Protein AF-A0A926J9Z4-F1 (afdb_monomer_lite)

Structure (mmCIF, N/CA/C/O backbone):
data_AF-A0A926J9Z4-F1
#
_entry.id   AF-A0A926J9Z4-F1
#
loop_
_atom_site.group_PDB
_atom_site.id
_atom_site.type_symbol
_atom_site.label_atom_id
_atom_site.label_alt_id
_atom_site.label_comp_id
_atom_site.label_asym_id
_atom_site.label_entity_id
_atom_site.label_seq_id
_atom_site.pdbx_PDB_ins_code
_atom_site.Cartn_x
_atom_site.Cartn_y
_atom_site.Cartn_z
_atom_site.occupancy
_atom_site.B_iso_or_equiv
_atom_site.auth_seq_id
_atom_site.auth_comp_id
_atom_site.auth_asym_id
_atom_site.auth_atom_id
_atom_site.pdbx_PDB_model_num
ATOM 1 N N . MET A 1 1 ? -39.214 19.415 48.422 1.00 29.97 1 MET A N 1
ATOM 2 C CA . MET A 1 1 ? -40.197 19.849 49.440 1.00 29.97 1 MET A CA 1
ATOM 3 C C . MET A 1 1 ? -41.187 18.719 49.690 1.00 29.97 1 MET A C 1
ATOM 5 O O . MET A 1 1 ? -42.012 18.451 48.830 1.00 29.97 1 MET A O 1
ATOM 9 N N . ARG A 1 2 ? -41.062 18.004 50.814 1.00 30.38 2 ARG A N 1
ATOM 10 C CA . ARG A 1 2 ? -42.021 16.967 51.227 1.00 30.38 2 ARG A CA 1
ATOM 11 C C . ARG A 1 2 ? -43.133 17.651 52.023 1.00 30.38 2 ARG A C 1
ATOM 13 O O . ARG A 1 2 ? -42.850 18.180 53.094 1.00 30.38 2 ARG A O 1
ATOM 20 N N . LYS A 1 3 ? -44.367 17.679 51.514 1.00 27.86 3 LYS A N 1
ATOM 21 C CA . LYS A 1 3 ? -45.526 18.105 52.310 1.00 27.86 3 LYS A CA 1
ATOM 22 C C . LYS A 1 3 ? -45.922 16.936 53.213 1.00 27.86 3 LYS A C 1
ATOM 24 O O . LYS A 1 3 ? -46.495 15.961 52.743 1.00 27.86 3 LYS A O 1
ATOM 29 N N . ARG A 1 4 ? -45.532 17.011 54.487 1.00 31.72 4 ARG A N 1
ATOM 30 C CA . ARG A 1 4 ? -46.034 16.131 55.549 1.00 31.72 4 ARG A CA 1
ATOM 31 C C . ARG A 1 4 ? -47.467 16.565 55.853 1.00 31.72 4 ARG A C 1
ATOM 33 O O . ARG A 1 4 ? -47.678 17.737 56.143 1.00 31.72 4 ARG A O 1
ATOM 40 N N . VAL A 1 5 ? -48.430 15.651 55.751 1.00 37.06 5 VAL A N 1
ATOM 41 C CA . VAL A 1 5 ? -49.842 15.940 56.073 1.00 37.06 5 VAL A CA 1
ATOM 42 C C . VAL A 1 5 ? -50.072 16.016 57.589 1.00 37.06 5 VAL A C 1
ATOM 44 O O . VAL A 1 5 ? -51.041 16.621 58.018 1.00 37.06 5 VAL A O 1
ATOM 47 N N . PHE A 1 6 ? -49.122 15.564 58.408 1.00 35.31 6 PHE A N 1
ATOM 48 C CA . PHE A 1 6 ? -49.055 15.902 59.828 1.00 35.31 6 PHE A CA 1
ATOM 49 C C . PHE A 1 6 ? -47.605 16.214 60.211 1.00 35.31 6 PHE A C 1
ATOM 51 O O . PHE A 1 6 ? -46.710 15.380 60.065 1.00 35.31 6 PHE A O 1
ATOM 58 N N . VAL A 1 7 ? -47.356 17.438 60.677 1.00 38.09 7 VAL A N 1
ATOM 59 C CA . VAL A 1 7 ? -46.157 17.755 61.459 1.00 38.09 7 VAL A CA 1
ATOM 60 C C . VAL A 1 7 ? -46.510 17.409 62.900 1.00 38.09 7 VAL A C 1
ATOM 62 O O . VAL A 1 7 ? -46.975 18.255 63.654 1.00 38.09 7 VAL A O 1
ATOM 65 N N . ALA A 1 8 ? -46.359 16.136 63.254 1.00 39.28 8 ALA A N 1
ATOM 66 C CA . ALA A 1 8 ? -46.310 15.738 64.650 1.00 39.28 8 ALA A CA 1
ATOM 67 C C . ALA A 1 8 ? -45.019 16.310 65.254 1.00 39.28 8 ALA A C 1
ATOM 69 O O . ALA A 1 8 ? -43.932 16.130 64.693 1.00 39.28 8 ALA A O 1
ATOM 70 N N . LEU A 1 9 ? -45.152 17.040 66.364 1.00 37.88 9 LEU A N 1
ATOM 71 C CA . LEU A 1 9 ? -44.030 17.397 67.233 1.00 37.88 9 LEU A CA 1
ATOM 72 C C . LEU A 1 9 ? -43.268 16.108 67.605 1.00 37.88 9 LEU A C 1
ATOM 74 O O . LEU A 1 9 ? -43.899 15.053 67.660 1.00 37.88 9 LEU A O 1
ATOM 78 N N . PRO A 1 10 ? -41.945 16.147 67.857 1.00 46.38 10 PRO A N 1
ATOM 79 C CA . PRO A 1 10 ? -41.171 14.950 68.211 1.00 46.38 10 PRO A CA 1
ATOM 80 C C . PRO A 1 10 ? -41.791 14.149 69.368 1.00 46.38 10 PRO A C 1
ATOM 82 O O . PRO A 1 10 ? -41.736 12.928 69.365 1.00 46.38 10 PRO A O 1
ATOM 85 N N . GLU A 1 11 ? -42.477 14.836 70.281 1.00 44.34 11 GLU A N 1
ATOM 86 C CA . GLU A 1 11 ? -43.206 14.266 71.421 1.00 44.34 11 GLU A CA 1
ATOM 87 C C . GLU A 1 11 ? -44.461 13.452 71.029 1.00 44.34 11 GLU A C 1
ATOM 89 O O . GLU A 1 11 ? -44.950 12.655 71.820 1.00 44.34 11 GLU A O 1
ATOM 94 N N . PHE A 1 12 ? -44.986 13.612 69.807 1.00 43.66 12 PHE A N 1
ATOM 95 C CA . PHE A 1 12 ? -46.161 12.886 69.296 1.00 43.66 12 PHE A CA 1
ATOM 96 C C . PHE A 1 12 ? -45.807 11.633 68.478 1.00 43.66 12 PHE A C 1
ATOM 98 O O . PHE A 1 12 ? -46.687 10.817 68.208 1.00 43.66 12 PHE A O 1
ATOM 105 N N . LEU A 1 13 ? -44.545 11.472 68.059 1.00 43.22 13 LEU A N 1
ATOM 106 C CA . LEU A 1 13 ? -44.090 10.271 67.345 1.00 43.22 13 LEU A CA 1
ATOM 107 C C . LEU A 1 13 ? -44.036 9.047 68.267 1.00 43.22 13 LEU A C 1
ATOM 109 O O . LEU A 1 13 ? -44.429 7.968 67.832 1.00 43.22 13 LEU A O 1
ATOM 113 N N . ASP A 1 14 ? -43.672 9.237 69.537 1.00 45.19 14 ASP A N 1
ATOM 114 C CA . ASP A 1 14 ? -43.777 8.187 70.561 1.00 45.19 14 ASP A CA 1
ATOM 115 C C . ASP A 1 14 ? -45.245 7.793 70.814 1.00 45.19 14 ASP A C 1
ATOM 117 O O . ASP A 1 14 ? -45.541 6.634 71.088 1.00 45.19 14 ASP A O 1
ATOM 121 N N . LEU A 1 15 ? -46.188 8.726 70.628 1.00 43.91 15 LEU A N 1
ATOM 122 C CA . LEU A 1 15 ? -47.628 8.476 70.775 1.00 43.91 15 LEU A CA 1
ATOM 123 C C . LEU A 1 15 ? -48.242 7.688 69.606 1.00 43.91 15 LEU A C 1
ATOM 125 O O . LEU A 1 15 ? -49.239 7.003 69.802 1.00 43.91 15 LEU A O 1
ATOM 129 N N . LEU A 1 16 ? -47.664 7.764 68.401 1.00 42.62 16 LEU A N 1
ATOM 130 C CA . LEU A 1 16 ? -48.114 6.990 67.231 1.00 42.62 16 LEU A CA 1
ATOM 131 C C . LEU A 1 16 ? -47.556 5.558 67.201 1.00 42.62 16 LEU A C 1
ATOM 133 O O . LEU A 1 16 ? -48.011 4.752 66.393 1.00 42.62 16 LEU A O 1
ATOM 137 N N . GLN A 1 17 ? -46.596 5.240 68.075 1.00 43.25 17 GLN A N 1
ATOM 138 C CA . GLN A 1 17 ? -46.168 3.867 68.367 1.00 43.25 17 GLN A C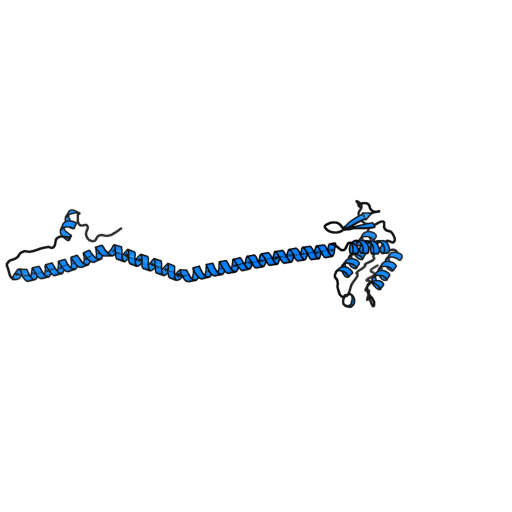A 1
ATOM 139 C C . GLN A 1 17 ? -46.916 3.252 69.561 1.00 43.25 17 GLN A C 1
ATOM 141 O O . GLN A 1 17 ? -46.753 2.065 69.843 1.00 43.25 17 GLN A O 1
ATOM 146 N N . CYS A 1 18 ? -47.748 4.024 70.265 1.00 43.88 18 CYS A N 1
ATOM 147 C CA . CYS A 1 18 ? -48.571 3.506 71.347 1.00 43.88 18 CYS A CA 1
ATOM 148 C C . CYS A 1 18 ? -49.851 2.880 70.788 1.00 43.88 18 CYS A C 1
ATOM 150 O O . CYS A 1 18 ? -50.740 3.582 70.309 1.00 43.88 18 CYS A O 1
ATOM 152 N N . ALA A 1 19 ? -49.982 1.560 70.926 1.00 45.12 19 ALA A N 1
ATOM 153 C CA . ALA A 1 19 ? -51.288 0.918 70.884 1.00 45.12 19 ALA A CA 1
ATOM 154 C C . ALA A 1 19 ? -52.200 1.603 71.918 1.00 45.12 19 ALA A C 1
ATOM 156 O O . ALA A 1 19 ? -51.885 1.638 73.110 1.00 45.12 19 ALA A O 1
ATOM 157 N N . VAL A 1 20 ? -53.313 2.188 71.469 1.00 48.00 20 VAL A N 1
ATOM 158 C CA . VAL A 1 20 ? -54.310 2.773 72.372 1.00 48.00 20 VAL A CA 1
ATOM 159 C C . VAL A 1 20 ? -55.058 1.621 73.036 1.00 48.00 20 VAL A C 1
ATOM 161 O O . VAL A 1 20 ? -55.950 1.033 72.435 1.00 48.00 20 VAL A O 1
ATOM 164 N N . THR A 1 21 ? -54.679 1.265 74.262 1.00 41.53 21 THR A N 1
ATOM 165 C CA . THR A 1 21 ? -55.371 0.230 75.042 1.00 41.53 21 THR A CA 1
ATOM 166 C C . THR A 1 21 ? -56.385 0.871 75.981 1.00 41.53 21 THR A C 1
ATOM 168 O O . THR A 1 21 ? -56.008 1.639 76.869 1.00 41.53 21 THR A O 1
ATOM 171 N N . PHE A 1 22 ? -57.661 0.534 75.812 1.00 44.38 22 PHE A N 1
ATOM 172 C CA . PHE A 1 22 ? -58.724 0.851 76.763 1.00 44.38 22 PHE A CA 1
ATOM 173 C C . PHE A 1 22 ? -59.011 -0.391 77.615 1.00 44.38 22 PHE A C 1
ATOM 175 O O . PHE A 1 22 ? -59.128 -1.489 77.091 1.00 44.38 22 PHE A O 1
ATOM 182 N N . SER A 1 23 ? -59.087 -0.227 78.936 1.00 44.25 23 SER A N 1
ATOM 183 C CA . SER A 1 23 ? -59.518 -1.285 79.857 1.00 44.25 23 SER A CA 1
ATOM 184 C C . SER A 1 23 ? -60.918 -0.938 80.330 1.00 44.25 23 SER A C 1
ATOM 186 O O . SER A 1 23 ? -61.068 -0.042 81.166 1.00 44.25 23 SER A O 1
ATOM 188 N N . CYS A 1 24 ? -61.926 -1.653 79.845 1.00 43.97 24 CYS A N 1
ATOM 189 C CA . CYS A 1 24 ? -63.301 -1.395 80.236 1.00 43.97 24 CYS A CA 1
ATOM 190 C C . CYS A 1 24 ? -64.045 -2.684 80.589 1.00 43.97 24 CYS A C 1
ATOM 192 O O . CYS A 1 24 ? -64.035 -3.663 79.850 1.00 43.97 24 CYS A O 1
ATOM 194 N N . GLY A 1 25 ? -64.713 -2.667 81.741 1.00 49.16 25 GLY A N 1
ATOM 195 C CA . GLY A 1 25 ? -65.470 -3.795 82.279 1.00 49.16 25 GLY A CA 1
ATOM 196 C C . GLY A 1 25 ? -66.934 -3.884 81.829 1.00 49.16 25 GLY A C 1
ATOM 197 O O . GLY A 1 25 ? -67.665 -4.647 82.454 1.00 49.16 25 GLY A O 1
ATOM 198 N N . ASP A 1 26 ? -67.383 -3.137 80.806 1.00 50.31 26 ASP A N 1
ATOM 199 C CA . ASP A 1 26 ? -68.807 -3.032 80.426 1.00 50.31 26 ASP A CA 1
ATOM 200 C C . ASP A 1 26 ? -69.098 -3.486 78.966 1.00 50.31 26 ASP A C 1
ATOM 202 O O . ASP A 1 26 ? -68.289 -3.265 78.066 1.00 50.31 26 ASP A O 1
ATOM 206 N N . PRO A 1 27 ? -70.254 -4.114 78.646 1.00 54.84 27 PRO A N 1
ATOM 207 C CA . PRO A 1 27 ? -70.540 -4.671 77.314 1.00 54.84 27 PRO A CA 1
ATOM 208 C C . PRO A 1 27 ? -70.627 -3.648 76.170 1.00 54.84 27 PRO A C 1
ATOM 210 O O . PRO A 1 27 ? -70.482 -4.042 75.012 1.00 54.84 27 PRO A O 1
ATOM 213 N N . ALA A 1 28 ? -70.873 -2.368 76.475 1.00 55.94 28 ALA A N 1
ATOM 214 C CA . ALA A 1 28 ? -70.881 -1.278 75.495 1.00 55.94 28 ALA A CA 1
ATOM 215 C C . ALA A 1 28 ? -69.474 -0.974 74.940 1.00 55.94 28 ALA A C 1
ATOM 217 O O . ALA A 1 28 ? -69.354 -0.499 73.810 1.00 55.94 28 ALA A O 1
ATOM 218 N N . ASP A 1 29 ? -68.419 -1.324 75.680 1.00 56.44 29 ASP A N 1
ATOM 219 C CA . ASP A 1 29 ? -67.030 -1.071 75.295 1.00 56.44 29 ASP A CA 1
ATOM 220 C C . ASP A 1 29 ? -66.476 -2.049 74.260 1.00 56.44 29 ASP A C 1
ATOM 222 O O . ASP A 1 29 ? -65.595 -1.677 73.492 1.00 56.44 29 ASP A O 1
ATOM 226 N N . ARG A 1 30 ? -67.040 -3.258 74.126 1.00 59.12 30 ARG A N 1
ATOM 227 C CA . ARG A 1 30 ? -66.568 -4.244 73.129 1.00 59.12 30 ARG A CA 1
ATOM 228 C C . ARG A 1 30 ? -66.674 -3.755 71.682 1.00 59.12 30 ARG A C 1
ATOM 230 O O . ARG A 1 30 ? -65.900 -4.170 70.825 1.00 59.12 30 ARG A O 1
ATOM 237 N N . ASN A 1 31 ? -67.643 -2.887 71.393 1.00 68.50 31 ASN A N 1
ATOM 238 C CA . ASN A 1 31 ? -67.796 -2.292 70.065 1.00 68.50 31 ASN A CA 1
ATOM 239 C C . ASN A 1 31 ? -66.728 -1.211 69.824 1.00 68.50 31 ASN A C 1
ATOM 241 O O . ASN A 1 31 ? -66.204 -1.093 68.721 1.00 68.50 31 ASN A O 1
ATOM 245 N N . LEU A 1 32 ? -66.361 -0.471 70.873 1.00 68.94 32 LEU A N 1
ATOM 246 C CA . LEU A 1 32 ? -65.300 0.530 70.831 1.00 68.94 32 LEU A CA 1
ATOM 247 C C . LEU A 1 32 ? -63.923 -0.132 70.673 1.00 68.94 32 LEU A C 1
ATOM 249 O O . LEU A 1 32 ? -63.147 0.289 69.823 1.00 68.94 32 LEU A O 1
ATOM 253 N N . GLU A 1 33 ? -63.668 -1.213 71.411 1.00 73.12 33 GLU A N 1
ATOM 254 C CA . GLU A 1 33 ? -62.454 -2.037 71.318 1.00 73.12 33 GLU A CA 1
ATOM 255 C C . GLU A 1 33 ? -62.245 -2.565 69.891 1.00 73.12 33 GLU A C 1
ATOM 257 O O . GLU A 1 33 ? -61.192 -2.352 69.298 1.00 73.12 33 GLU A O 1
ATOM 262 N N . ALA A 1 34 ? -63.291 -3.125 69.272 1.00 75.50 34 ALA A N 1
ATOM 263 C CA . ALA A 1 34 ? -63.223 -3.613 67.894 1.00 75.50 34 ALA A CA 1
ATOM 264 C C . ALA A 1 34 ? -62.915 -2.503 66.868 1.00 75.50 34 ALA A C 1
ATOM 266 O O . ALA A 1 34 ? -62.205 -2.738 65.887 1.00 75.50 34 ALA A O 1
ATOM 267 N N . HIS A 1 35 ? -63.436 -1.288 67.074 1.00 77.31 35 HIS A N 1
ATOM 268 C CA . HIS A 1 35 ? -63.127 -0.145 66.209 1.00 77.31 35 HIS A CA 1
ATOM 269 C C . HIS A 1 35 ? -61.697 0.362 66.420 1.00 77.31 35 HIS A C 1
ATOM 271 O O . HIS A 1 35 ? -61.047 0.746 65.448 1.00 77.31 35 HIS A O 1
ATOM 277 N N . VAL A 1 36 ? -61.198 0.344 67.659 1.00 77.75 36 VAL A N 1
ATOM 278 C CA . VAL A 1 36 ? -59.813 0.699 67.997 1.00 77.75 36 VAL A CA 1
ATOM 279 C C . VAL A 1 36 ? -58.836 -0.307 67.388 1.00 77.75 36 VAL A C 1
ATOM 281 O O . VAL A 1 36 ? -57.877 0.106 66.740 1.00 77.75 36 VAL A O 1
ATOM 284 N N . ASP A 1 37 ? -59.118 -1.605 67.485 1.00 78.00 37 ASP A N 1
ATOM 285 C CA . ASP A 1 37 ? -58.311 -2.663 66.868 1.00 78.00 37 ASP A CA 1
ATOM 286 C C . ASP A 1 37 ? -58.274 -2.539 65.342 1.00 78.00 37 ASP A C 1
ATOM 288 O O . ASP A 1 37 ? -57.212 -2.646 64.722 1.00 78.00 37 ASP A O 1
ATOM 292 N N . ALA A 1 38 ? -59.420 -2.248 64.718 1.00 81.38 38 ALA A N 1
ATOM 293 C CA . ALA A 1 38 ? -59.489 -2.008 63.281 1.00 81.38 38 ALA A CA 1
ATOM 294 C C . ALA A 1 38 ? -58.651 -0.788 62.860 1.00 81.38 38 ALA A C 1
ATOM 296 O O . ALA A 1 38 ? -57.984 -0.825 61.822 1.00 81.38 38 ALA A O 1
ATOM 297 N N . LEU A 1 39 ? -58.655 0.281 63.663 1.00 79.81 39 LEU A N 1
ATOM 298 C CA . LEU A 1 39 ? -57.863 1.482 63.401 1.00 79.81 39 LEU A CA 1
ATOM 299 C C . LEU A 1 39 ? -56.363 1.217 63.570 1.00 79.81 39 LEU A C 1
ATOM 301 O O . LEU A 1 39 ? -55.580 1.587 62.695 1.00 79.81 39 LEU A O 1
ATOM 305 N N . ASN A 1 40 ? -55.975 0.530 64.646 1.00 78.44 40 ASN A N 1
ATOM 306 C CA . ASN A 1 40 ? -54.590 0.139 64.905 1.00 78.44 40 ASN A CA 1
ATOM 307 C C . ASN A 1 40 ? -54.056 -0.758 63.783 1.00 78.44 40 ASN A C 1
ATOM 309 O O . ASN A 1 40 ? -52.974 -0.508 63.265 1.00 78.44 40 ASN A O 1
ATOM 313 N N . SER A 1 41 ? -54.861 -1.707 63.294 1.00 82.50 41 SER A N 1
ATOM 314 C CA . SER A 1 41 ? -54.488 -2.546 62.151 1.00 82.50 41 SER A CA 1
ATOM 315 C C . SER A 1 41 ? -54.199 -1.729 60.881 1.00 82.50 41 SER A C 1
ATOM 317 O O . SER A 1 41 ? -53.247 -2.023 60.157 1.00 82.50 41 SER A O 1
ATOM 319 N N . GLN A 1 42 ? -54.974 -0.673 60.605 1.00 86.50 42 GLN A N 1
ATOM 320 C CA . GLN A 1 42 ? -54.702 0.224 59.472 1.00 86.50 42 GLN A CA 1
ATOM 321 C C . GLN A 1 42 ? -53.449 1.083 59.685 1.00 86.50 42 GLN A C 1
ATOM 323 O O . GLN A 1 42 ? -52.718 1.345 58.727 1.00 86.50 42 GLN A O 1
ATOM 328 N N . ILE A 1 43 ? -53.186 1.512 60.922 1.00 81.56 43 ILE A N 1
ATOM 329 C CA . ILE A 1 43 ? -51.966 2.244 61.282 1.00 81.56 43 ILE A CA 1
ATOM 330 C C . ILE A 1 43 ? -50.739 1.350 61.077 1.00 81.56 43 ILE A C 1
ATOM 332 O O . ILE A 1 43 ? -49.789 1.776 60.420 1.00 81.56 43 ILE A O 1
ATOM 336 N N . ASP A 1 44 ? -50.790 0.101 61.536 1.00 83.69 44 ASP A N 1
ATOM 337 C CA . ASP A 1 44 ? -49.705 -0.870 61.388 1.00 83.69 44 ASP A CA 1
ATOM 338 C C . ASP A 1 44 ? -49.404 -1.169 59.917 1.00 83.69 44 ASP A C 1
ATOM 340 O O . ASP A 1 44 ? -48.242 -1.178 59.507 1.00 83.69 44 ASP A O 1
ATOM 344 N N . LEU A 1 45 ? -50.444 -1.339 59.093 1.00 87.00 45 LEU A N 1
ATOM 345 C CA . LEU A 1 45 ? -50.290 -1.522 57.648 1.00 87.00 45 LEU A CA 1
ATOM 346 C C . LEU A 1 45 ? -49.599 -0.321 56.988 1.00 87.00 45 LEU A C 1
ATOM 348 O O . LEU A 1 45 ? -48.697 -0.501 56.166 1.00 87.00 45 LEU A O 1
ATOM 352 N N . ASN A 1 46 ? -49.990 0.902 57.352 1.00 84.56 46 ASN A N 1
ATOM 353 C CA . ASN A 1 46 ? -49.368 2.111 56.816 1.00 84.56 46 ASN A CA 1
ATOM 354 C C . ASN A 1 46 ? -47.922 2.280 57.294 1.00 84.56 46 ASN A C 1
ATOM 356 O O . ASN A 1 46 ? -47.059 2.633 56.492 1.00 84.56 46 ASN A O 1
ATOM 360 N N . ASN A 1 47 ? -47.641 2.012 58.570 1.00 85.94 47 ASN A N 1
ATOM 361 C CA . ASN A 1 47 ? -46.291 2.087 59.124 1.00 85.94 47 ASN A CA 1
ATOM 362 C C . ASN A 1 47 ? -45.369 1.071 58.439 1.00 85.94 47 ASN A C 1
ATOM 364 O O . ASN A 1 47 ? -44.309 1.447 57.945 1.00 85.94 47 ASN A O 1
ATOM 368 N N . ALA A 1 48 ? -45.826 -0.174 58.268 1.00 86.25 48 ALA A N 1
ATOM 369 C CA . ALA A 1 48 ? -45.090 -1.197 57.531 1.00 86.25 48 ALA A CA 1
ATOM 370 C C . ALA A 1 48 ? -44.830 -0.797 56.066 1.00 86.25 48 ALA A C 1
ATOM 372 O O . ALA A 1 48 ? -43.750 -1.057 55.530 1.00 86.25 48 ALA A O 1
ATOM 373 N N . ALA A 1 49 ? -45.789 -0.139 55.405 1.00 84.31 49 ALA A N 1
ATOM 374 C CA . ALA A 1 49 ? -45.602 0.379 54.050 1.00 84.31 49 ALA A CA 1
ATOM 375 C C . ALA A 1 49 ? -44.575 1.526 54.002 1.00 84.31 49 ALA A C 1
ATOM 377 O O . ALA A 1 49 ? -43.749 1.575 53.089 1.00 84.31 49 ALA A O 1
ATOM 378 N N . I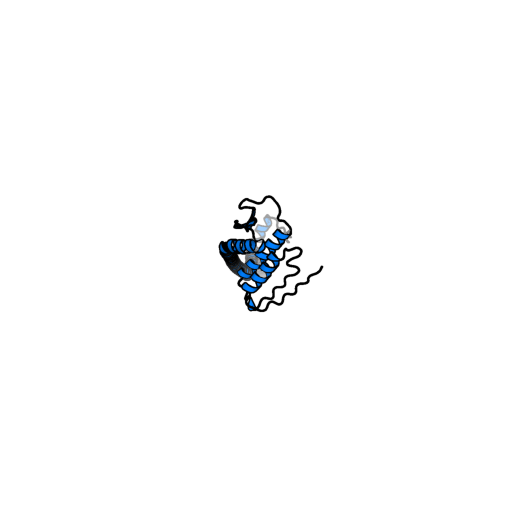LE A 1 50 ? -44.587 2.431 54.985 1.00 87.38 50 ILE A N 1
ATOM 379 C CA . ILE A 1 50 ? -43.624 3.538 55.095 1.00 87.38 50 ILE A CA 1
ATOM 380 C C . ILE A 1 50 ? -42.210 3.008 55.347 1.00 87.38 50 ILE A C 1
ATOM 382 O O . ILE A 1 50 ? -41.270 3.452 54.679 1.00 87.38 50 ILE A O 1
ATOM 386 N N . ASP A 1 51 ? -42.064 2.039 56.249 1.00 87.81 51 ASP A N 1
ATOM 387 C CA . ASP A 1 51 ? -40.777 1.431 56.588 1.00 87.81 51 ASP A CA 1
ATOM 388 C C . ASP A 1 51 ? -40.177 0.690 55.384 1.00 87.81 51 ASP A C 1
ATOM 390 O O . ASP A 1 51 ? -38.982 0.810 55.089 1.00 87.81 51 ASP A O 1
ATOM 394 N N . ASN A 1 52 ? -41.017 -0.003 54.608 1.00 92.12 52 ASN A N 1
ATOM 395 C CA . ASN A 1 52 ? -40.585 -0.737 53.418 1.00 92.12 52 ASN A CA 1
ATOM 396 C C . ASN A 1 52 ? -40.400 0.141 52.170 1.00 92.12 52 ASN A C 1
ATOM 398 O O . ASN A 1 52 ? -39.680 -0.255 51.247 1.00 92.12 52 ASN A O 1
ATOM 402 N N . PHE A 1 53 ? -40.962 1.354 52.136 1.00 90.88 53 PHE A N 1
ATOM 403 C CA . PHE A 1 53 ? -40.956 2.230 50.959 1.00 90.88 53 PHE A CA 1
ATOM 404 C C . PHE A 1 53 ? -39.550 2.489 50.401 1.00 90.88 53 PHE A C 1
ATOM 406 O O . PHE A 1 53 ? -39.329 2.467 49.187 1.00 90.88 53 PHE A O 1
ATOM 413 N N . ALA A 1 54 ? -38.565 2.722 51.274 1.00 92.31 54 ALA A N 1
ATOM 414 C CA . ALA A 1 54 ? -37.188 2.974 50.850 1.00 92.31 54 ALA A CA 1
ATOM 415 C C . ALA A 1 54 ? -36.563 1.753 50.148 1.00 92.31 54 ALA A C 1
ATOM 417 O O . ALA A 1 54 ? -35.862 1.908 49.140 1.00 92.31 54 ALA A O 1
ATOM 418 N N . SER A 1 55 ? -36.850 0.553 50.660 1.00 94.38 55 SER A N 1
ATOM 419 C CA . SER A 1 55 ? -36.387 -0.723 50.109 1.00 94.38 55 SER A CA 1
ATOM 420 C C . SER A 1 55 ? -37.045 -1.015 48.760 1.00 94.38 55 SER A C 1
ATOM 422 O O . SER A 1 55 ? -36.361 -1.296 47.772 1.00 94.38 55 SER A O 1
ATOM 424 N N . GLU A 1 56 ? -38.364 -0.840 48.668 1.00 93.31 56 GLU A N 1
ATOM 425 C CA . GLU A 1 56 ? -39.108 -1.017 47.419 1.00 93.31 56 GLU A CA 1
ATOM 426 C C . GLU A 1 56 ? -38.639 -0.047 46.335 1.00 93.31 56 GLU A C 1
ATOM 428 O O . GLU A 1 56 ? -38.390 -0.446 45.193 1.00 93.31 56 GLU A O 1
ATOM 433 N N . GLN A 1 57 ? -38.418 1.220 46.696 1.00 95.25 57 GLN A N 1
ATOM 434 C CA . GLN A 1 57 ? -37.897 2.219 45.772 1.00 95.25 57 GLN A CA 1
ATOM 435 C C . GLN A 1 57 ? -36.485 1.859 45.283 1.00 95.25 57 GLN A C 1
ATOM 437 O O . GLN A 1 57 ? -36.160 2.065 44.111 1.00 95.25 57 GLN A O 1
ATOM 442 N N . ALA A 1 58 ? -35.630 1.320 46.158 1.00 95.38 58 ALA A N 1
ATOM 443 C CA . ALA A 1 58 ? -34.303 0.846 45.775 1.00 95.38 58 ALA A CA 1
ATOM 444 C C . ALA A 1 58 ? -34.382 -0.347 44.811 1.00 95.38 58 ALA A C 1
ATOM 446 O O . ALA A 1 58 ? -33.716 -0.326 43.774 1.00 95.38 58 ALA A O 1
ATOM 447 N N . SER A 1 59 ? -35.248 -1.320 45.096 1.00 96.12 59 SER A N 1
ATOM 448 C CA . SER A 1 59 ? -35.495 -2.484 44.238 1.00 96.12 59 SER A CA 1
ATOM 449 C C . SER A 1 59 ? -36.025 -2.080 42.857 1.00 96.12 59 SER A C 1
ATOM 451 O O . SER A 1 59 ? -35.524 -2.546 41.833 1.00 96.12 59 SER A O 1
ATOM 453 N N . ALA A 1 60 ? -36.981 -1.149 42.796 1.00 94.81 60 ALA A N 1
ATOM 454 C CA . ALA A 1 60 ? -37.514 -0.630 41.538 1.00 94.81 60 ALA A CA 1
ATOM 455 C C . ALA A 1 60 ? -36.444 0.101 40.707 1.00 94.81 60 ALA A C 1
ATOM 457 O O . ALA A 1 60 ? -36.336 -0.124 39.499 1.00 94.81 60 ALA A O 1
ATOM 458 N N . ARG A 1 61 ? -35.603 0.929 41.348 1.00 94.88 61 ARG A N 1
ATOM 459 C CA . ARG A 1 61 ? -34.462 1.577 40.677 1.00 94.88 61 ARG A CA 1
ATOM 460 C C . ARG A 1 61 ? -33.475 0.558 40.119 1.00 94.88 61 ARG A C 1
ATOM 462 O O . ARG A 1 61 ? -32.978 0.744 39.013 1.00 94.88 61 ARG A O 1
ATOM 469 N N . ASP A 1 62 ? -33.179 -0.494 40.871 1.00 96.38 62 ASP A N 1
ATOM 470 C CA . ASP A 1 62 ? -32.248 -1.533 40.436 1.00 96.38 62 ASP A CA 1
ATOM 471 C C . ASP A 1 62 ? -32.789 -2.338 39.243 1.00 96.38 62 ASP A C 1
ATOM 473 O O . ASP A 1 62 ? -32.071 -2.574 38.271 1.00 96.38 62 ASP A O 1
ATOM 477 N N . LYS A 1 63 ? -34.088 -2.664 39.252 1.00 96.12 63 LYS A N 1
ATOM 478 C CA . LYS A 1 63 ? -34.769 -3.287 38.106 1.00 96.12 63 LYS A CA 1
ATOM 479 C C . LYS A 1 63 ? -34.676 -2.422 36.847 1.00 96.12 63 LYS A C 1
ATOM 481 O O . LYS A 1 63 ? -34.354 -2.946 35.785 1.00 96.12 63 LYS A O 1
ATOM 486 N N . LEU A 1 64 ? -34.897 -1.108 36.965 1.00 95.31 64 LEU A N 1
ATOM 487 C CA . LEU A 1 64 ? -34.747 -0.174 35.843 1.00 95.31 64 LEU A CA 1
ATOM 488 C C . LEU A 1 64 ? -33.313 -0.158 35.307 1.00 95.31 64 LEU A C 1
ATOM 490 O O . LEU A 1 64 ? -33.117 -0.292 34.102 1.00 95.31 64 LEU A O 1
ATOM 494 N N . LYS A 1 65 ? -32.308 -0.059 36.186 1.00 93.81 65 LYS A N 1
ATOM 495 C CA . LYS A 1 65 ? -30.894 -0.109 35.778 1.00 93.81 65 LYS A CA 1
ATOM 496 C C . LYS A 1 65 ? -30.581 -1.389 35.006 1.00 93.81 65 LYS A C 1
ATOM 498 O O . LYS A 1 65 ? -30.004 -1.318 33.926 1.00 93.81 65 LYS A O 1
ATOM 503 N N . ARG A 1 66 ? -30.993 -2.549 35.527 1.00 93.94 66 ARG A N 1
ATOM 504 C CA . ARG A 1 66 ? -30.781 -3.846 34.868 1.00 93.94 66 ARG A CA 1
ATOM 505 C C . ARG A 1 66 ? -31.480 -3.938 33.517 1.00 93.94 66 ARG A C 1
ATOM 507 O O . ARG A 1 66 ? -30.883 -4.453 32.576 1.00 93.94 66 ARG A O 1
ATOM 514 N N . HIS A 1 67 ? -32.700 -3.419 33.404 1.00 93.81 67 HIS A N 1
ATOM 515 C CA . HIS A 1 67 ? -33.419 -3.387 32.135 1.00 93.81 67 HIS A CA 1
ATOM 516 C C . HIS A 1 67 ? -32.661 -2.574 31.079 1.00 93.81 67 HIS A C 1
ATOM 518 O O . HIS A 1 67 ? -32.377 -3.107 30.011 1.00 93.81 67 HIS A O 1
ATOM 524 N N . TYR A 1 68 ? -32.235 -1.351 31.412 1.00 92.00 68 TYR A N 1
ATOM 525 C CA . TYR A 1 68 ? -31.448 -0.511 30.501 1.00 92.00 68 TYR A CA 1
ATOM 526 C C . TYR A 1 68 ? -30.104 -1.143 30.118 1.00 92.00 68 TYR A C 1
ATOM 528 O O . TYR A 1 68 ? -29.706 -1.081 28.959 1.00 92.00 68 TYR A O 1
ATOM 536 N N . LEU A 1 69 ? -29.408 -1.781 31.065 1.00 91.25 69 LEU A N 1
ATOM 537 C CA . LEU A 1 69 ? -28.158 -2.486 30.765 1.00 91.25 69 LEU A CA 1
ATOM 538 C C . LEU A 1 69 ? -28.378 -3.660 29.807 1.00 91.25 69 LEU A C 1
ATOM 540 O O . LEU A 1 69 ? -27.578 -3.857 28.900 1.00 91.25 69 LEU A O 1
ATOM 544 N N . THR A 1 70 ? -29.462 -4.416 29.991 1.00 92.12 70 THR A N 1
ATOM 545 C CA . THR A 1 70 ? -29.789 -5.573 29.144 1.00 92.12 70 THR A CA 1
ATOM 546 C C . THR A 1 70 ? -30.207 -5.133 27.741 1.00 92.12 70 THR A C 1
ATOM 548 O O . THR A 1 70 ? -29.758 -5.719 26.759 1.00 92.12 70 THR A O 1
ATOM 551 N N . ASP A 1 71 ? -31.014 -4.074 27.639 1.00 92.06 71 ASP A N 1
ATOM 552 C CA . ASP A 1 71 ? -31.450 -3.483 26.369 1.00 92.06 71 ASP A CA 1
ATOM 553 C C . ASP A 1 71 ? -30.252 -3.064 25.498 1.00 92.06 71 ASP A C 1
ATOM 555 O O . ASP A 1 71 ? -30.157 -3.412 24.321 1.00 92.06 71 ASP A O 1
ATOM 559 N N . GLN A 1 72 ? -29.260 -2.417 26.114 1.00 90.38 72 GLN A N 1
ATOM 560 C CA . GLN A 1 72 ? -28.071 -1.912 25.422 1.00 90.38 72 GLN A CA 1
ATOM 561 C C . GLN A 1 72 ? -26.959 -2.963 25.232 1.00 90.38 72 GLN A C 1
ATOM 563 O O . GLN A 1 72 ? -26.016 -2.741 24.468 1.00 90.38 72 GLN A O 1
ATOM 568 N N . GLN A 1 73 ? -27.048 -4.121 25.896 1.00 93.06 73 GLN A N 1
ATOM 569 C CA . GLN A 1 73 ? -26.002 -5.149 25.881 1.00 93.06 73 GLN A CA 1
ATOM 570 C C . GLN A 1 73 ? -25.746 -5.703 24.475 1.00 93.06 73 GLN A C 1
ATOM 572 O O . GLN A 1 73 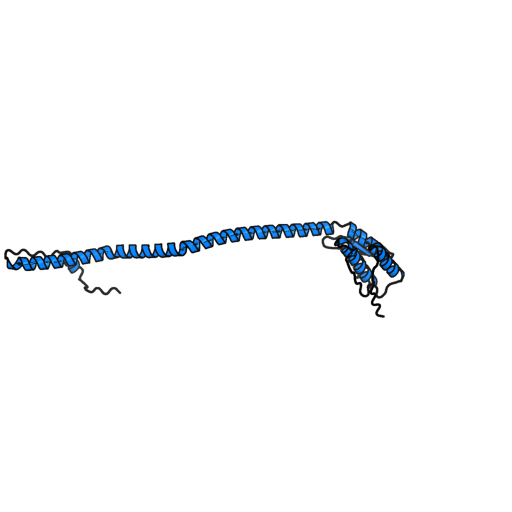? -24.595 -5.879 24.076 1.00 93.06 73 GLN A O 1
ATOM 577 N N . SER A 1 74 ? -26.811 -5.964 23.715 1.00 90.38 74 SER A N 1
ATOM 578 C CA . SER A 1 74 ? -26.711 -6.522 22.360 1.00 90.38 74 SER A CA 1
ATOM 579 C C . SER A 1 74 ? -25.988 -5.570 21.399 1.00 90.38 74 SER A C 1
ATOM 581 O O . SER A 1 74 ? -25.079 -5.988 20.679 1.00 90.38 74 SER A O 1
ATOM 583 N N . GLY A 1 75 ? -26.326 -4.277 21.452 1.00 91.69 75 GLY A N 1
ATOM 584 C CA . GLY A 1 75 ? -25.679 -3.231 20.663 1.00 91.69 75 GLY A CA 1
ATOM 585 C 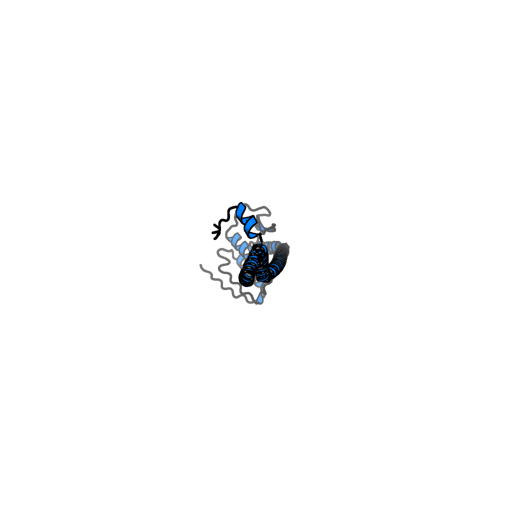C . GLY A 1 75 ? -24.201 -3.072 21.013 1.00 91.69 75 GLY A C 1
ATOM 586 O O . GLY A 1 75 ? -23.363 -3.004 20.115 1.00 91.69 75 GLY A O 1
ATOM 587 N N . HIS A 1 76 ? -23.858 -3.097 22.305 1.00 91.81 76 HIS A N 1
ATOM 588 C CA . HIS A 1 76 ? -22.465 -3.021 22.744 1.00 91.81 76 HIS A CA 1
ATOM 589 C C . HIS A 1 76 ? -21.638 -4.223 22.265 1.00 91.81 76 HIS A C 1
ATOM 591 O O . HIS A 1 76 ? -20.566 -4.038 21.693 1.00 91.81 76 HIS A O 1
ATOM 597 N N . LEU A 1 77 ? -22.150 -5.449 22.428 1.00 93.44 77 LEU A N 1
ATOM 598 C CA . LEU A 1 77 ? -21.468 -6.659 21.957 1.00 93.44 77 LEU A CA 1
ATOM 599 C C . LEU A 1 77 ? -21.265 -6.644 20.436 1.00 93.44 77 LEU A C 1
ATOM 601 O O . LEU A 1 77 ? -20.185 -6.989 19.957 1.00 93.44 77 LEU A O 1
ATOM 605 N N . SER A 1 78 ? -22.269 -6.189 19.680 1.00 94.19 78 SER A N 1
ATOM 606 C CA . SER A 1 78 ? -22.153 -6.030 18.228 1.00 94.19 78 SER A CA 1
ATOM 607 C C . SER A 1 78 ? -21.103 -4.986 17.843 1.00 94.19 78 SER A C 1
ATOM 609 O O . SER A 1 78 ? -20.355 -5.204 16.892 1.00 94.19 78 SER A O 1
ATOM 611 N N . ALA A 1 79 ? -21.033 -3.861 18.558 1.00 93.50 79 ALA A N 1
ATOM 612 C CA . ALA A 1 79 ? -20.052 -2.812 18.292 1.00 93.50 79 ALA A CA 1
ATOM 613 C C . ALA A 1 79 ? -18.619 -3.297 18.557 1.00 93.50 79 ALA A C 1
ATOM 615 O O . ALA A 1 79 ? -17.744 -3.081 17.723 1.00 93.50 79 ALA A O 1
ATOM 616 N N . VAL A 1 80 ? -18.397 -4.017 19.661 1.00 95.00 80 VAL A N 1
ATOM 617 C CA . VAL A 1 80 ? -17.090 -4.606 20.001 1.00 95.00 80 VAL A CA 1
ATOM 618 C C . VAL A 1 80 ? -16.657 -5.640 18.955 1.00 95.00 80 VAL A C 1
ATOM 620 O O . VAL A 1 80 ? -15.507 -5.637 18.517 1.00 95.00 80 VAL A O 1
ATOM 623 N N . ALA A 1 81 ? -17.575 -6.500 18.503 1.00 94.44 81 ALA A N 1
ATOM 624 C CA . ALA A 1 81 ? -17.283 -7.473 17.448 1.00 94.44 81 ALA A CA 1
ATOM 625 C C . ALA A 1 81 ? -16.936 -6.794 16.108 1.00 94.44 81 ALA A C 1
ATOM 627 O O . ALA A 1 81 ? -16.012 -7.217 15.404 1.00 94.44 81 ALA A O 1
ATOM 628 N N . LEU A 1 82 ? -17.650 -5.717 15.765 1.00 94.81 82 LEU A N 1
ATOM 629 C CA . LEU A 1 82 ? -17.390 -4.939 14.556 1.00 94.81 82 LEU A CA 1
ATOM 630 C C . LEU A 1 82 ? -16.047 -4.198 14.631 1.00 94.81 82 LEU A C 1
ATOM 632 O O . LEU A 1 82 ? -15.306 -4.181 13.652 1.00 94.81 82 LEU A O 1
ATOM 636 N N . GLU A 1 83 ? -15.703 -3.629 15.789 1.00 95.12 83 GLU A N 1
ATOM 637 C CA . GLU A 1 83 ? -14.411 -2.977 16.023 1.00 95.12 83 GLU A CA 1
ATOM 638 C C . GLU A 1 83 ? -13.246 -3.956 15.827 1.00 95.12 83 GLU A C 1
ATOM 640 O O . GLU A 1 83 ? -12.296 -3.642 15.105 1.00 95.12 83 GLU A O 1
ATOM 645 N N . ALA A 1 84 ? -13.343 -5.160 16.400 1.00 93.69 84 ALA A N 1
ATOM 646 C CA . ALA A 1 84 ? -12.335 -6.205 16.230 1.00 93.69 84 ALA A CA 1
ATOM 647 C C . ALA A 1 84 ? -12.157 -6.585 14.750 1.00 93.69 84 ALA A C 1
ATOM 649 O O . ALA A 1 84 ? -11.041 -6.567 14.231 1.00 93.69 84 ALA A O 1
ATOM 650 N N . THR A 1 85 ? -13.267 -6.821 14.043 1.00 94.38 85 THR A N 1
ATOM 651 C CA . THR A 1 85 ? -13.254 -7.169 12.612 1.00 94.38 85 THR A CA 1
ATOM 652 C C . THR A 1 85 ? -12.621 -6.061 11.764 1.00 94.38 85 THR A C 1
ATOM 654 O O . THR A 1 85 ? -11.795 -6.326 10.890 1.00 94.38 85 THR A O 1
ATOM 657 N N . ASN A 1 86 ? -12.966 -4.801 12.038 1.00 94.38 86 ASN A N 1
ATOM 658 C CA . ASN A 1 86 ? -12.420 -3.652 11.318 1.00 94.38 86 ASN A CA 1
ATOM 659 C C . ASN A 1 86 ? -10.920 -3.471 11.571 1.00 94.38 86 ASN A C 1
ATOM 661 O O . ASN A 1 86 ? -10.183 -3.096 10.658 1.00 94.38 86 ASN A O 1
ATOM 665 N N . LYS A 1 87 ? -10.452 -3.752 12.791 1.00 95.50 87 LYS A N 1
ATOM 666 C CA . LYS A 1 87 ? -9.029 -3.695 13.134 1.00 95.50 87 LYS A CA 1
ATOM 667 C C . LYS A 1 87 ? -8.226 -4.739 12.357 1.00 95.50 87 LYS A C 1
ATOM 669 O O . LYS A 1 87 ? -7.192 -4.399 11.782 1.00 95.50 87 LYS A O 1
ATOM 674 N N . ASP A 1 88 ? -8.731 -5.965 12.263 1.00 93.81 88 ASP A N 1
ATOM 675 C CA . ASP A 1 88 ? -8.089 -7.032 11.488 1.00 93.81 88 ASP A CA 1
ATOM 676 C C . ASP A 1 88 ? -8.080 -6.713 9.982 1.00 93.81 88 ASP A C 1
ATOM 678 O O . ASP A 1 88 ? -7.056 -6.853 9.301 1.00 93.81 88 ASP A O 1
ATOM 682 N N . ALA A 1 89 ? -9.193 -6.187 9.458 1.00 94.44 89 ALA A N 1
ATOM 683 C CA . ALA A 1 89 ? -9.291 -5.730 8.072 1.00 94.44 89 ALA A CA 1
ATOM 684 C C . ALA A 1 89 ? -8.303 -4.587 7.763 1.00 94.44 89 ALA A C 1
ATOM 686 O O . ALA A 1 89 ? -7.659 -4.586 6.708 1.00 94.44 89 ALA A O 1
ATOM 687 N N . LEU A 1 90 ? -8.116 -3.647 8.694 1.00 95.56 90 LEU A N 1
ATOM 688 C CA . LEU A 1 90 ? -7.154 -2.554 8.555 1.00 95.56 90 LEU A CA 1
ATOM 689 C C . LEU A 1 90 ? -5.714 -3.077 8.489 1.00 95.56 90 LEU A C 1
ATOM 691 O O . LEU A 1 90 ? -4.970 -2.700 7.581 1.00 95.56 90 LEU A O 1
ATOM 695 N N . VAL A 1 91 ? -5.333 -3.975 9.402 1.00 96.38 91 VAL A N 1
ATOM 696 C CA . VAL A 1 91 ? -3.987 -4.572 9.437 1.00 96.38 91 VAL A CA 1
ATOM 697 C C . VAL A 1 91 ? -3.704 -5.356 8.153 1.00 96.38 91 VAL A C 1
ATOM 699 O O . VAL A 1 91 ? -2.646 -5.193 7.541 1.00 96.38 91 VAL A O 1
ATOM 702 N N . SER A 1 92 ? -4.657 -6.167 7.688 1.00 95.00 92 SER A N 1
ATOM 703 C CA . SER A 1 92 ? -4.498 -6.930 6.441 1.00 95.00 92 SER A CA 1
ATOM 704 C C . SER A 1 92 ? -4.334 -6.025 5.210 1.00 95.00 92 SER A C 1
ATOM 706 O O . SER A 1 92 ? -3.483 -6.286 4.351 1.00 95.00 92 SER A O 1
ATOM 708 N N . SER A 1 93 ? -5.075 -4.914 5.154 1.00 94.75 93 SER A N 1
ATOM 709 C CA . SER A 1 93 ? -4.973 -3.918 4.083 1.00 94.75 93 SER A CA 1
ATOM 710 C C . SER A 1 93 ? -3.630 -3.185 4.111 1.00 94.75 93 SER A C 1
ATOM 712 O O . SER A 1 93 ? -3.006 -3.000 3.066 1.00 94.75 93 SER A O 1
ATOM 714 N N . GLN A 1 94 ? -3.137 -2.817 5.298 1.00 96.06 94 GLN A N 1
ATOM 715 C CA . GLN A 1 94 ? -1.822 -2.189 5.469 1.00 96.06 94 GLN A CA 1
ATOM 716 C C . GLN A 1 94 ? -0.685 -3.116 5.026 1.00 96.06 94 GLN A C 1
ATOM 718 O O . GLN A 1 94 ? 0.183 -2.692 4.262 1.00 96.06 94 GLN A O 1
ATOM 723 N N . ASN A 1 95 ? -0.733 -4.391 5.419 1.00 95.69 95 ASN A N 1
ATOM 724 C CA . ASN A 1 95 ? 0.245 -5.394 4.995 1.00 95.69 95 ASN A CA 1
ATOM 725 C C . ASN A 1 95 ? 0.227 -5.600 3.474 1.00 95.69 95 ASN A C 1
ATOM 727 O O . ASN A 1 95 ? 1.276 -5.721 2.843 1.00 95.69 95 ASN A O 1
ATOM 731 N N . SER A 1 96 ? -0.962 -5.607 2.868 1.00 95.62 96 SER A N 1
ATOM 732 C CA . SER A 1 96 ? -1.111 -5.728 1.413 1.00 95.62 96 SER A CA 1
ATOM 733 C C . SER A 1 96 ? -0.534 -4.512 0.686 1.00 95.62 96 SER A C 1
ATOM 735 O O . SER A 1 96 ? 0.216 -4.668 -0.276 1.00 95.62 96 SER A O 1
ATOM 737 N N . LEU A 1 97 ? -0.802 -3.299 1.180 1.00 96.25 97 LEU A N 1
ATOM 738 C CA . LEU A 1 97 ? -0.209 -2.069 0.648 1.00 96.25 97 LEU A CA 1
ATOM 739 C C . LEU A 1 97 ? 1.315 -2.066 0.756 1.00 96.25 97 LEU A C 1
ATOM 741 O O . LEU A 1 97 ? 1.989 -1.635 -0.180 1.00 96.25 97 LEU A O 1
ATOM 745 N N . GLN A 1 98 ? 1.862 -2.533 1.878 1.00 96.00 98 GLN A N 1
ATOM 746 C CA . GLN A 1 98 ? 3.305 -2.644 2.053 1.00 96.00 98 GLN A CA 1
ATOM 747 C C . GLN A 1 98 ? 3.911 -3.609 1.029 1.00 96.00 98 GLN A C 1
ATOM 749 O O . GLN A 1 98 ? 4.829 -3.217 0.312 1.00 96.00 98 GLN A O 1
ATOM 754 N N . ARG A 1 99 ? 3.339 -4.809 0.874 1.00 95.75 99 ARG A N 1
ATOM 755 C CA . ARG A 1 99 ? 3.795 -5.786 -0.129 1.00 95.75 99 ARG A CA 1
ATOM 756 C C . ARG A 1 99 ? 3.755 -5.228 -1.547 1.00 95.75 99 ARG A C 1
ATOM 758 O O . ARG A 1 99 ? 4.712 -5.393 -2.292 1.00 95.75 99 ARG A O 1
ATOM 765 N N . ILE A 1 100 ? 2.679 -4.534 -1.921 1.00 94.69 100 ILE A N 1
ATOM 766 C CA . ILE A 1 100 ? 2.565 -3.917 -3.251 1.00 94.69 100 ILE A CA 1
ATOM 767 C C . ILE A 1 100 ? 3.648 -2.845 -3.445 1.00 94.69 100 ILE A C 1
ATOM 769 O O . ILE A 1 100 ? 4.243 -2.757 -4.516 1.00 94.69 100 ILE A O 1
ATOM 773 N N . ARG A 1 101 ? 3.951 -2.035 -2.423 1.00 91.50 101 ARG A N 1
ATOM 774 C CA . ARG A 1 101 ? 5.028 -1.030 -2.496 1.00 91.50 101 ARG A CA 1
ATOM 775 C C . ARG A 1 101 ? 6.408 -1.665 -2.635 1.00 91.50 101 ARG A C 1
ATOM 777 O O . ARG A 1 101 ? 7.220 -1.163 -3.412 1.00 91.50 101 ARG A O 1
ATOM 784 N N . GLU A 1 102 ? 6.663 -2.750 -1.914 1.00 92.88 102 GLU A N 1
ATOM 785 C CA . GLU A 1 102 ? 7.894 -3.535 -2.034 1.00 92.88 102 GLU A CA 1
ATOM 786 C C . GLU A 1 102 ? 8.016 -4.111 -3.449 1.00 92.88 102 GLU A C 1
ATOM 788 O O . GLU A 1 102 ? 9.014 -3.866 -4.117 1.00 92.88 102 GLU A O 1
ATOM 793 N N . GLN A 1 103 ? 6.955 -4.727 -3.977 1.00 92.31 103 GLN A N 1
ATOM 794 C CA . GLN A 1 103 ? 6.917 -5.228 -5.355 1.00 92.31 103 GLN A CA 1
ATOM 795 C C . GLN A 1 103 ? 7.143 -4.127 -6.398 1.00 92.31 103 GLN A C 1
ATOM 797 O O . GLN A 1 103 ? 7.901 -4.325 -7.342 1.00 92.31 103 GLN A O 1
ATOM 802 N N . ILE A 1 104 ? 6.527 -2.950 -6.239 1.00 82.94 104 ILE A N 1
ATOM 803 C CA . ILE A 1 104 ? 6.772 -1.798 -7.121 1.00 82.94 104 ILE A CA 1
ATOM 804 C C . ILE A 1 104 ? 8.247 -1.397 -7.073 1.00 82.94 104 ILE A C 1
ATOM 806 O O . ILE A 1 104 ? 8.828 -1.065 -8.106 1.00 82.94 104 ILE A O 1
ATOM 810 N N . THR A 1 105 ? 8.845 -1.402 -5.885 1.00 78.56 105 THR A N 1
ATOM 811 C CA . THR A 1 105 ? 10.252 -1.039 -5.697 1.00 78.56 105 THR A CA 1
ATOM 812 C C . THR A 1 105 ? 11.166 -2.063 -6.359 1.00 78.56 105 THR A C 1
ATOM 814 O O . THR A 1 105 ? 12.051 -1.663 -7.110 1.00 78.56 105 THR A O 1
ATOM 817 N N . ASP A 1 106 ? 10.895 -3.355 -6.187 1.00 81.88 106 ASP A N 1
ATOM 818 C CA . ASP A 1 106 ? 11.646 -4.447 -6.809 1.00 81.88 106 ASP A CA 1
ATOM 819 C C . ASP A 1 106 ? 11.513 -4.448 -8.330 1.00 81.88 106 ASP A C 1
ATOM 821 O O . ASP A 1 106 ? 12.518 -4.515 -9.030 1.00 81.88 106 ASP A O 1
ATOM 825 N N . VAL A 1 107 ? 10.303 -4.300 -8.873 1.00 75.75 107 VAL A N 1
ATOM 826 C CA . VAL A 1 107 ? 10.089 -4.210 -10.327 1.00 75.75 107 VAL A CA 1
ATOM 827 C C . VAL A 1 107 ? 10.798 -2.981 -10.895 1.00 75.75 107 VAL A C 1
ATOM 829 O O . VAL A 1 107 ? 11.453 -3.067 -11.933 1.00 75.75 107 VAL A O 1
ATOM 832 N N . ARG A 1 108 ? 10.746 -1.836 -10.202 1.00 66.00 108 ARG A N 1
ATOM 833 C CA . ARG A 1 108 ? 11.516 -0.644 -10.592 1.00 66.00 108 ARG A CA 1
ATOM 834 C C . ARG A 1 108 ? 13.017 -0.886 -10.498 1.00 66.00 108 ARG A C 1
ATOM 836 O O . ARG A 1 108 ? 13.742 -0.407 -11.361 1.00 66.00 108 ARG A O 1
ATOM 843 N N . ALA A 1 109 ? 13.493 -1.609 -9.488 1.00 62.41 109 ALA A N 1
ATOM 844 C CA . ALA A 1 109 ? 14.897 -1.969 -9.351 1.00 62.41 109 ALA A CA 1
ATOM 845 C C . ALA A 1 109 ? 15.334 -2.912 -10.477 1.00 62.41 109 ALA A C 1
ATOM 847 O O . ALA A 1 109 ? 16.364 -2.663 -11.088 1.00 62.41 109 ALA A O 1
ATOM 848 N N . GLN A 1 110 ? 14.537 -3.916 -10.839 1.00 62.50 110 GLN A N 1
ATOM 849 C CA . GLN A 1 110 ? 14.790 -4.797 -11.983 1.00 62.50 110 GLN A CA 1
ATOM 850 C C . GLN A 1 110 ? 14.826 -4.007 -13.299 1.00 62.50 110 GLN A C 1
ATOM 852 O O . GLN A 1 110 ? 15.780 -4.147 -14.062 1.00 62.50 110 GLN A O 1
ATOM 857 N N . LEU A 1 111 ? 13.876 -3.086 -13.502 1.00 60.62 111 LEU A N 1
ATOM 858 C CA . LEU A 1 111 ? 13.867 -2.164 -14.642 1.00 60.62 111 LEU A CA 1
ATOM 859 C C . LEU A 1 111 ? 15.110 -1.247 -14.657 1.00 60.62 111 LEU A C 1
ATOM 861 O O . LEU A 1 111 ? 15.665 -0.956 -15.713 1.00 60.62 111 LEU A O 1
ATOM 865 N N . ARG A 1 112 ? 15.595 -0.814 -13.486 1.00 53.84 112 ARG A N 1
ATOM 866 C CA . ARG A 1 112 ? 16.835 -0.025 -13.321 1.00 53.84 112 ARG A CA 1
ATOM 867 C C . ARG A 1 112 ? 18.105 -0.858 -13.491 1.00 53.84 112 ARG A C 1
ATOM 869 O O . ARG A 1 112 ? 19.115 -0.334 -13.950 1.00 53.84 112 ARG A O 1
ATOM 876 N N . THR A 1 113 ? 18.058 -2.154 -13.177 1.00 51.69 113 THR A N 1
ATOM 877 C CA . THR A 1 113 ? 19.180 -3.100 -13.326 1.00 51.69 113 THR A CA 1
ATOM 878 C C . THR A 1 113 ? 19.485 -3.377 -14.806 1.00 51.69 113 THR A C 1
ATOM 880 O O . THR A 1 113 ? 20.456 -4.054 -15.146 1.00 51.69 113 THR A O 1
ATOM 883 N N . HIS A 1 114 ? 18.744 -2.758 -15.729 1.00 52.94 114 HIS A N 1
ATOM 884 C CA . HIS A 1 114 ? 19.151 -2.600 -17.115 1.00 52.94 114 HIS A CA 1
ATOM 885 C C . HIS A 1 114 ? 20.310 -1.585 -17.287 1.00 52.94 114 HIS A C 1
ATOM 887 O O . HIS A 1 114 ? 20.195 -0.603 -18.016 1.00 52.94 114 HIS A O 1
ATOM 893 N N . GLY A 1 115 ? 21.497 -1.878 -16.743 1.00 52.75 115 GLY A N 1
ATOM 894 C CA . GLY A 1 115 ? 22.763 -1.435 -17.358 1.00 52.75 115 GLY A CA 1
ATOM 895 C C . GLY A 1 115 ? 22.817 -1.689 -18.886 1.00 52.75 115 GLY A C 1
ATOM 896 O O . GLY A 1 115 ? 23.349 -0.853 -19.627 1.00 52.75 115 GLY A O 1
ATOM 897 N N . PRO A 1 116 ? 22.180 -2.768 -19.396 1.00 58.72 116 PRO A N 1
ATOM 898 C CA . PRO A 1 116 ? 21.848 -2.933 -20.811 1.00 58.72 116 PRO A CA 1
ATOM 899 C C . PRO A 1 116 ? 21.080 -1.774 -21.464 1.00 58.72 116 PRO A C 1
ATOM 901 O O . PRO A 1 116 ? 21.397 -1.439 -22.597 1.00 58.72 116 PRO A O 1
ATOM 904 N N . ALA A 1 117 ? 20.122 -1.128 -20.787 1.00 67.44 117 ALA A N 1
ATOM 905 C CA . ALA A 1 117 ? 19.331 -0.036 -21.367 1.00 67.44 117 ALA A CA 1
ATOM 906 C C . ALA A 1 117 ? 20.155 1.245 -21.518 1.00 67.44 117 ALA A C 1
ATOM 908 O O . ALA A 1 117 ? 20.086 1.880 -22.563 1.00 67.44 117 ALA A O 1
ATOM 909 N N . ALA A 1 118 ? 21.000 1.585 -20.537 1.00 72.81 118 ALA A N 1
ATOM 910 C CA . ALA A 1 118 ? 21.944 2.700 -20.666 1.00 72.81 118 ALA A CA 1
ATOM 911 C C . ALA A 1 118 ? 22.938 2.456 -21.815 1.00 72.81 118 ALA A C 1
ATOM 913 O O . ALA A 1 118 ? 23.259 3.353 -22.595 1.00 72.81 118 ALA A O 1
ATOM 914 N N . THR A 1 119 ? 23.409 1.214 -21.934 1.00 77.19 119 THR A N 1
ATOM 915 C CA . THR A 1 119 ? 24.342 0.794 -22.985 1.00 77.19 119 THR A CA 1
ATOM 916 C C . THR A 1 119 ? 23.679 0.840 -24.360 1.00 77.19 119 THR A C 1
ATOM 918 O O . THR A 1 119 ? 24.263 1.367 -25.305 1.00 77.19 119 THR A O 1
ATOM 921 N N . GLU A 1 120 ? 22.446 0.354 -24.468 1.00 78.19 120 GLU A N 1
ATOM 922 C CA . GLU A 1 120 ? 21.6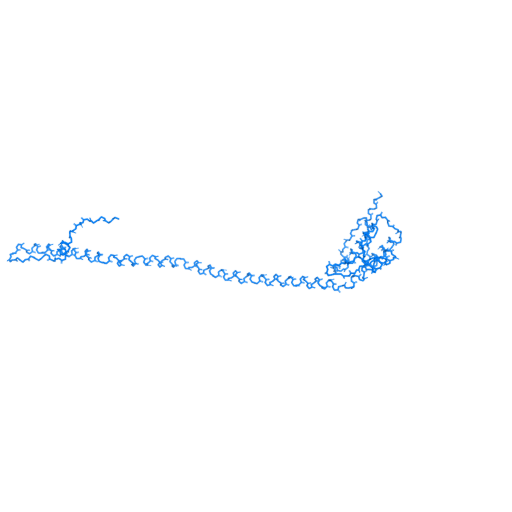64 0.369 -25.700 1.00 78.19 120 GLU A CA 1
ATOM 923 C C . GLU A 1 120 ? 21.262 1.792 -26.100 1.00 78.19 120 GLU A C 1
ATOM 925 O O . GLU A 1 120 ? 21.416 2.174 -27.259 1.00 78.19 120 GLU A O 1
ATOM 930 N N . LEU A 1 121 ? 20.861 2.622 -25.135 1.00 82.00 121 LEU A N 1
ATOM 931 C CA . LEU A 1 121 ? 20.592 4.045 -25.333 1.00 82.00 121 LEU A CA 1
ATOM 932 C C . LEU A 1 121 ? 21.831 4.760 -25.883 1.00 82.00 121 LEU A C 1
ATOM 934 O O . LEU A 1 121 ? 21.744 5.473 -26.881 1.00 82.00 121 LEU A O 1
ATOM 938 N N . ASN A 1 122 ? 23.003 4.514 -25.293 1.00 85.00 122 ASN A N 1
ATOM 939 C CA . ASN A 1 122 ? 24.273 5.058 -25.776 1.00 85.00 122 ASN A CA 1
ATOM 940 C C . ASN A 1 122 ? 24.654 4.526 -27.166 1.00 85.00 122 ASN A C 1
ATOM 942 O O . ASN A 1 122 ? 25.199 5.273 -27.983 1.00 85.00 122 ASN A O 1
ATOM 946 N N . ARG A 1 123 ? 24.354 3.255 -27.466 1.00 84.81 123 ARG A N 1
ATOM 947 C CA . ARG A 1 123 ? 24.577 2.648 -28.786 1.00 84.81 123 ARG A CA 1
ATOM 948 C C . ARG A 1 123 ? 23.723 3.326 -29.857 1.00 84.81 123 ARG A C 1
ATOM 950 O O . ARG A 1 123 ? 24.252 3.683 -30.912 1.00 84.81 123 ARG A O 1
ATOM 957 N N . LEU A 1 124 ? 22.433 3.518 -29.585 1.00 81.19 124 LEU A N 1
ATOM 958 C CA . LEU A 1 124 ? 21.494 4.195 -30.481 1.00 81.19 124 LEU A CA 1
ATOM 959 C C . LEU A 1 124 ? 21.861 5.667 -30.666 1.00 81.19 124 LEU A C 1
ATOM 961 O O . LEU A 1 124 ? 21.933 6.139 -31.798 1.00 81.19 124 LEU A O 1
ATOM 965 N N . LEU A 1 125 ? 22.196 6.367 -29.580 1.00 85.00 125 LEU A N 1
ATOM 966 C CA . LEU A 1 125 ? 22.584 7.774 -29.630 1.00 85.00 125 LEU A CA 1
ATOM 967 C C . LEU A 1 125 ? 23.864 7.987 -30.446 1.00 85.00 125 LEU A C 1
ATOM 969 O O . LEU A 1 125 ? 23.925 8.895 -31.275 1.00 85.00 125 LEU A O 1
ATOM 973 N N . LYS A 1 126 ? 24.872 7.121 -30.272 1.00 84.62 126 LYS A N 1
ATOM 974 C CA . LYS A 1 126 ? 26.099 7.149 -31.082 1.00 84.62 126 LYS A CA 1
ATOM 975 C C . LYS A 1 126 ? 25.797 6.917 -32.561 1.00 84.62 126 LYS A C 1
ATOM 977 O O . LYS A 1 126 ? 26.429 7.542 -33.407 1.00 84.62 126 LYS A O 1
ATOM 982 N N . GLY A 1 127 ? 24.861 6.025 -32.875 1.00 80.12 127 GLY A N 1
ATOM 983 C CA . GLY A 1 127 ? 24.420 5.784 -34.246 1.00 80.12 127 GLY A CA 1
ATOM 984 C C . GLY A 1 127 ? 23.688 6.985 -34.852 1.00 80.12 127 GLY A C 1
ATOM 985 O O . GLY A 1 127 ? 23.974 7.358 -35.987 1.00 80.12 127 GLY A O 1
ATOM 986 N N . TYR A 1 128 ? 22.813 7.626 -34.074 1.00 78.62 128 TYR A N 1
ATOM 987 C CA . TYR A 1 128 ? 22.040 8.795 -34.488 1.00 78.62 128 TYR A CA 1
ATOM 988 C C . TYR A 1 128 ? 22.937 10.017 -34.724 1.00 78.62 128 TYR A C 1
ATOM 990 O O . TYR A 1 128 ? 22.899 10.621 -35.791 1.00 78.62 128 TYR A O 1
ATOM 998 N N . LEU A 1 129 ? 23.782 10.369 -33.751 1.00 79.50 129 LEU A N 1
ATOM 999 C CA . LEU A 1 129 ? 24.667 11.537 -33.837 1.00 79.50 129 LEU A CA 1
ATOM 1000 C C . LEU A 1 129 ? 25.914 11.268 -34.698 1.00 79.50 129 LEU A C 1
ATOM 1002 O O . LEU A 1 129 ? 26.559 12.196 -35.179 1.00 79.50 129 LEU A O 1
ATOM 1006 N N . GLY A 1 130 ? 26.284 9.997 -34.883 1.00 77.88 130 GLY A N 1
ATOM 1007 C CA . GLY A 1 130 ? 27.514 9.541 -35.541 1.00 77.88 130 GLY A CA 1
ATOM 1008 C C . GLY A 1 130 ? 28.808 9.899 -34.800 1.00 77.88 130 GLY A C 1
ATOM 1009 O O . GLY A 1 130 ? 29.897 9.728 -35.343 1.00 77.88 130 GLY A O 1
ATOM 1010 N N . HIS A 1 131 ? 28.699 10.377 -33.561 1.00 77.75 131 HIS A N 1
ATOM 1011 C CA . HIS A 1 131 ? 29.804 10.615 -32.641 1.00 77.75 131 HIS A CA 1
ATOM 1012 C C . HIS A 1 131 ? 29.364 10.318 -31.205 1.00 77.75 131 HIS A C 1
ATOM 1014 O O . HIS A 1 131 ? 28.184 10.403 -30.871 1.00 77.75 131 HIS A O 1
ATOM 1020 N N . SER A 1 132 ? 30.316 10.023 -30.323 1.00 76.56 132 SER A N 1
ATOM 1021 C CA . SER A 1 132 ? 30.065 9.723 -28.905 1.00 76.56 132 SER A CA 1
ATOM 1022 C C . SER A 1 132 ? 30.360 10.908 -27.981 1.00 76.56 132 SER A C 1
ATOM 1024 O O . SER A 1 132 ? 30.771 10.713 -26.841 1.00 76.56 132 SER A O 1
ATOM 1026 N N . HIS A 1 133 ? 30.198 12.141 -28.475 1.00 81.31 133 HIS A N 1
ATOM 1027 C CA . HIS A 1 133 ? 30.367 13.335 -27.645 1.00 81.31 133 HIS A CA 1
ATOM 1028 C C . HIS A 1 133 ? 29.310 13.438 -26.554 1.00 81.31 133 HIS A C 1
ATOM 1030 O O . HIS A 1 133 ? 29.594 14.067 -25.550 1.00 81.31 133 HIS A O 1
ATOM 1036 N N . ILE A 1 134 ? 28.132 12.836 -26.727 1.00 85.06 134 ILE A N 1
ATOM 1037 C CA . ILE A 1 134 ? 27.077 12.778 -25.712 1.00 85.06 134 ILE A CA 1
ATOM 1038 C C . ILE A 1 134 ? 26.896 11.323 -25.294 1.00 85.06 134 ILE A C 1
ATOM 1040 O O . ILE A 1 134 ? 26.886 10.431 -26.144 1.00 85.06 134 ILE A O 1
ATOM 1044 N N . SER A 1 135 ? 26.757 11.097 -23.994 1.00 84.38 135 SER A N 1
ATOM 1045 C CA . SER A 1 135 ? 26.530 9.782 -23.398 1.00 84.38 135 SER A CA 1
ATOM 1046 C C . SER A 1 135 ? 25.693 9.900 -22.130 1.00 84.38 135 SER A C 1
ATOM 1048 O O . SER A 1 135 ? 25.713 10.933 -21.466 1.00 84.38 135 SER A O 1
ATOM 1050 N N . PHE A 1 136 ? 25.008 8.824 -21.779 1.00 83.56 136 PHE A N 1
ATOM 1051 C CA . PHE A 1 136 ? 24.225 8.680 -20.566 1.00 83.56 136 PHE A CA 1
ATOM 1052 C C . PHE A 1 136 ? 24.926 7.765 -19.575 1.00 83.56 136 PHE A C 1
ATOM 1054 O O . PHE A 1 136 ? 25.321 6.651 -19.926 1.00 83.56 136 PHE A O 1
ATOM 1061 N N . GLU A 1 137 ? 25.024 8.222 -18.334 1.00 81.50 137 GLU A N 1
ATOM 1062 C CA . GLU A 1 137 ? 25.453 7.408 -17.201 1.00 81.50 137 GLU A CA 1
ATOM 1063 C C . GLU A 1 137 ? 24.254 7.127 -16.289 1.00 81.50 137 GLU A C 1
ATOM 1065 O O . GLU A 1 137 ? 23.501 8.054 -15.972 1.00 81.50 137 GLU A O 1
ATOM 1070 N N . PRO A 1 138 ? 24.030 5.866 -15.884 1.00 77.56 138 PRO A N 1
ATOM 1071 C CA . PRO A 1 138 ? 22.948 5.534 -14.969 1.00 77.56 138 PRO A CA 1
ATOM 1072 C C . PRO A 1 138 ? 23.224 6.131 -13.581 1.00 77.56 138 PRO A C 1
ATOM 1074 O O . PRO A 1 138 ? 24.312 5.972 -13.030 1.00 77.56 138 PRO A O 1
ATOM 1077 N N . VAL A 1 139 ? 22.224 6.802 -13.011 1.00 78.12 139 VAL A N 1
ATOM 1078 C CA . VAL A 1 139 ? 22.225 7.337 -11.639 1.00 78.12 139 VAL A CA 1
ATOM 1079 C C . VAL A 1 139 ? 20.982 6.852 -10.889 1.00 78.12 139 VAL A C 1
ATOM 1081 O O . VAL A 1 139 ? 20.037 6.351 -11.494 1.00 78.12 139 VAL A O 1
ATOM 1084 N N . GLU A 1 140 ? 20.957 7.019 -9.565 1.00 64.94 140 GLU A N 1
ATOM 1085 C CA . GLU A 1 140 ? 19.956 6.423 -8.661 1.00 64.94 140 GLU A CA 1
ATOM 1086 C C . GLU A 1 140 ? 18.486 6.656 -9.081 1.00 64.94 140 GLU A C 1
ATOM 1088 O O . GLU A 1 140 ? 17.639 5.780 -8.900 1.00 64.94 140 GLU A O 1
ATOM 1093 N N . ASN A 1 141 ? 18.183 7.800 -9.709 1.00 66.38 141 ASN A N 1
ATOM 1094 C CA . ASN A 1 141 ? 16.841 8.161 -10.182 1.00 66.38 141 ASN A CA 1
ATOM 1095 C C . ASN A 1 141 ? 16.761 8.513 -11.681 1.00 66.38 141 ASN A C 1
ATOM 1097 O O . ASN A 1 141 ? 15.859 9.244 -12.084 1.00 66.38 141 ASN A O 1
ATOM 1101 N N . GLY A 1 142 ? 17.659 7.993 -12.523 1.00 71.12 142 GLY A N 1
ATOM 1102 C CA . GLY A 1 142 ? 17.563 8.196 -13.971 1.00 71.12 142 GLY A CA 1
ATOM 1103 C C . GLY A 1 142 ? 18.910 8.170 -14.675 1.00 71.12 142 GLY A C 1
ATOM 1104 O O . GLY A 1 142 ? 19.746 7.312 -14.406 1.00 71.12 142 GLY A O 1
ATOM 1105 N N . TYR A 1 143 ? 19.115 9.123 -15.580 1.00 77.94 143 TYR A N 1
ATOM 1106 C CA . TYR A 1 143 ? 20.345 9.230 -16.351 1.00 77.94 143 TYR A CA 1
ATOM 1107 C C . TYR A 1 143 ? 20.974 10.604 -16.194 1.00 77.94 143 TYR A C 1
ATOM 1109 O O . TYR A 1 143 ? 20.294 11.630 -16.230 1.00 77.94 143 TYR A O 1
ATOM 1117 N N . LYS A 1 144 ? 22.297 10.614 -16.083 1.00 82.81 144 LYS A N 1
ATOM 1118 C CA . LYS A 1 144 ? 23.118 11.812 -16.160 1.00 82.81 144 LYS A CA 1
ATOM 1119 C C . LYS A 1 144 ? 23.644 11.971 -17.580 1.00 82.81 144 LYS A C 1
ATOM 1121 O O . LYS A 1 144 ? 24.165 11.021 -18.160 1.00 82.81 144 LYS A O 1
ATOM 1126 N N . VAL A 1 145 ? 23.500 13.171 -18.138 1.00 84.38 145 VAL A N 1
ATOM 1127 C CA . VAL A 1 145 ? 24.029 13.510 -19.464 1.00 84.38 145 VAL A CA 1
ATOM 1128 C C . VAL A 1 145 ? 25.487 13.937 -19.323 1.00 84.38 145 VAL A C 1
ATOM 1130 O O . VAL A 1 145 ? 25.799 14.950 -18.694 1.00 84.38 145 VAL A O 1
ATOM 1133 N N . CYS A 1 146 ? 26.381 13.187 -19.953 1.00 83.50 146 CYS A N 1
ATOM 1134 C CA . CYS A 1 146 ? 27.805 13.480 -20.008 1.00 83.50 146 CYS A CA 1
ATOM 1135 C C . CYS A 1 146 ? 28.197 13.936 -21.417 1.00 83.50 146 CYS A C 1
ATOM 1137 O O . CYS A 1 146 ? 27.765 13.346 -22.411 1.00 83.50 146 CYS A O 1
ATOM 1139 N N . ARG A 1 147 ? 29.053 14.961 -21.503 1.00 84.44 147 ARG A N 1
ATOM 1140 C CA . ARG A 1 147 ? 29.709 15.391 -22.738 1.00 84.44 147 ARG A CA 1
ATOM 1141 C C . ARG A 1 147 ? 31.190 15.020 -22.687 1.00 84.44 147 ARG A C 1
ATOM 1143 O O . ARG A 1 147 ? 31.877 15.390 -21.745 1.00 84.44 147 ARG A O 1
ATOM 1150 N N . ASN A 1 148 ? 31.693 14.275 -23.671 1.00 82.50 148 ASN A N 1
ATOM 1151 C CA . ASN A 1 148 ? 33.070 13.754 -23.696 1.00 82.50 148 ASN A CA 1
ATOM 1152 C C . ASN A 1 148 ? 33.476 13.020 -22.400 1.00 82.50 148 ASN A C 1
ATOM 1154 O O . ASN A 1 148 ? 34.601 13.168 -21.929 1.00 82.50 148 ASN A O 1
ATOM 1158 N N . LYS A 1 149 ? 32.558 12.226 -21.824 1.00 75.00 149 LYS A N 1
ATOM 1159 C CA . LYS A 1 149 ? 32.739 11.517 -20.538 1.00 75.00 149 LYS A CA 1
ATOM 1160 C C . LYS A 1 149 ? 32.963 12.433 -19.325 1.00 75.00 149 LYS A C 1
ATOM 1162 O O . LYS A 1 149 ? 33.487 11.998 -18.306 1.00 75.00 149 LYS A O 1
ATOM 1167 N N . GLN A 1 150 ? 32.582 13.699 -19.438 1.00 76.44 150 GLN A N 1
ATOM 1168 C CA . GLN A 1 1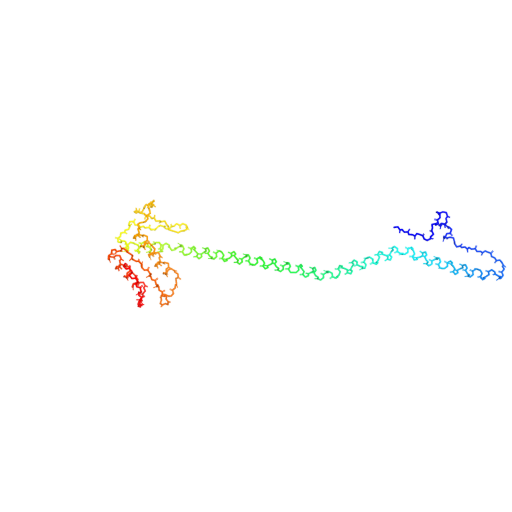50 ? 32.546 14.648 -18.334 1.00 76.44 150 GLN A CA 1
ATOM 1169 C C . GLN A 1 150 ? 31.114 15.120 -18.124 1.00 76.44 150 GLN A C 1
ATOM 1171 O O . GLN A 1 150 ? 30.317 15.161 -19.061 1.00 76.44 150 GLN A O 1
ATOM 1176 N N . GLU A 1 151 ? 30.776 15.488 -16.895 1.00 73.81 151 GLU A N 1
ATOM 1177 C CA . GLU A 1 151 ? 29.464 16.049 -16.592 1.00 73.81 151 GLU A CA 1
ATOM 1178 C C . GLU A 1 151 ? 29.212 17.315 -17.419 1.00 73.81 151 GLU A C 1
ATOM 1180 O O . GLU A 1 151 ? 29.999 18.265 -17.395 1.00 73.81 151 GLU A O 1
ATOM 1185 N N . SER A 1 152 ? 28.122 17.319 -18.191 1.00 69.56 152 SER A N 1
ATOM 1186 C CA . SER A 1 152 ? 27.781 18.474 -19.015 1.00 69.56 152 SER A CA 1
ATOM 1187 C C . SER A 1 152 ? 27.071 19.529 -18.175 1.00 69.56 152 SER A C 1
ATOM 1189 O O . SER A 1 152 ? 25.938 19.332 -17.756 1.00 69.56 152 SER A O 1
ATOM 1191 N N . ILE A 1 153 ? 27.703 20.690 -18.008 1.00 64.62 153 ILE A N 1
ATOM 1192 C CA . ILE A 1 153 ? 27.067 21.884 -17.421 1.00 64.62 153 ILE A CA 1
ATOM 1193 C C . ILE A 1 153 ? 26.254 22.648 -18.488 1.00 64.62 153 ILE A C 1
ATOM 1195 O O . ILE A 1 153 ? 25.378 23.450 -18.176 1.00 64.62 153 ILE A O 1
ATOM 1199 N N . LYS A 1 154 ? 26.528 22.403 -19.779 1.00 74.38 154 LYS A N 1
ATOM 1200 C CA . LYS A 1 154 ? 25.873 23.100 -20.895 1.00 74.38 154 LYS A CA 1
ATOM 1201 C C . LYS A 1 154 ? 24.596 22.370 -21.336 1.00 74.38 154 LYS A C 1
ATOM 1203 O O . LYS A 1 154 ? 24.608 21.137 -21.396 1.00 74.38 154 LYS A O 1
ATOM 1208 N N . PRO A 1 155 ? 23.530 23.107 -21.705 1.00 75.81 155 PRO A N 1
ATOM 1209 C CA . PRO A 1 155 ? 22.316 22.511 -22.247 1.00 75.81 155 PRO A CA 1
ATOM 1210 C C . PRO A 1 155 ? 22.582 21.830 -23.595 1.00 75.81 155 PRO A C 1
ATOM 1212 O O . PRO A 1 155 ? 23.481 22.223 -24.346 1.00 75.81 155 PRO A O 1
ATOM 1215 N N . LEU A 1 156 ? 21.773 20.814 -23.894 1.00 81.12 156 LEU A N 1
ATOM 1216 C CA . LEU A 1 156 ? 21.758 20.140 -25.190 1.00 81.12 156 LEU A CA 1
ATOM 1217 C C . LEU A 1 156 ? 21.284 21.102 -26.289 1.00 81.12 156 LEU A C 1
ATOM 1219 O O . LEU A 1 156 ? 20.347 21.880 -26.080 1.00 81.12 156 LEU A O 1
ATOM 1223 N N . GLY A 1 157 ? 21.915 21.031 -27.459 1.00 79.38 157 GLY A N 1
ATOM 1224 C CA . GLY A 1 157 ? 21.424 21.681 -28.672 1.00 79.38 157 GLY A CA 1
ATOM 1225 C C . GLY A 1 157 ? 20.081 21.093 -29.109 1.00 79.38 157 GLY A C 1
ATOM 1226 O O . GLY A 1 157 ? 19.700 20.005 -28.686 1.00 79.38 157 GLY A O 1
ATOM 1227 N N . GLU A 1 158 ? 19.346 21.795 -29.963 1.00 74.19 158 GLU A N 1
ATOM 1228 C CA . GLU A 1 158 ? 18.005 21.375 -30.394 1.00 74.19 158 GLU A CA 1
ATOM 1229 C C . GLU A 1 158 ? 18.005 19.993 -31.067 1.00 74.19 158 GLU A C 1
ATOM 1231 O O . GLU A 1 158 ? 17.287 19.097 -30.630 1.00 74.19 158 GLU A O 1
ATOM 1236 N N . GLY A 1 159 ? 18.919 19.758 -32.015 1.00 73.88 159 GLY A N 1
ATOM 1237 C CA . GLY A 1 159 ? 19.083 18.439 -32.638 1.00 73.88 159 GLY A CA 1
ATOM 1238 C C . GLY A 1 159 ? 19.547 17.345 -31.664 1.00 73.88 159 GLY A C 1
ATOM 1239 O O . GLY A 1 159 ? 19.151 16.190 -31.798 1.00 73.88 159 GLY A O 1
ATOM 1240 N N . GLU A 1 160 ? 20.335 17.697 -30.640 1.00 79.25 160 GLU A N 1
ATOM 1241 C CA . GLU A 1 160 ? 20.754 16.755 -29.592 1.00 79.25 160 GLU A CA 1
ATOM 1242 C C . GLU A 1 160 ? 19.569 16.372 -28.688 1.00 79.25 160 GLU A C 1
ATOM 1244 O O . GLU A 1 160 ? 19.431 15.207 -28.322 1.00 79.25 160 GLU A O 1
ATOM 1249 N N . LYS A 1 161 ? 18.677 17.320 -28.363 1.00 82.62 161 LYS A N 1
ATOM 1250 C CA . LYS A 1 161 ? 17.446 17.056 -27.600 1.00 82.62 161 LYS A CA 1
ATOM 1251 C C . LYS A 1 161 ? 16.523 16.104 -28.354 1.00 82.62 161 LYS A C 1
ATOM 1253 O O . LYS A 1 161 ? 16.056 15.131 -27.764 1.00 82.62 161 LYS A O 1
ATOM 1258 N N . THR A 1 162 ? 16.316 16.341 -29.649 1.00 79.25 162 THR A N 1
ATOM 1259 C CA . THR A 1 162 ? 15.496 15.473 -30.504 1.00 79.25 162 THR A CA 1
ATOM 1260 C C . THR A 1 162 ? 16.093 14.069 -30.605 1.00 79.25 162 THR A C 1
ATOM 1262 O O . THR A 1 162 ? 15.380 13.082 -30.432 1.00 79.25 162 THR A O 1
ATOM 1265 N N . ALA A 1 163 ? 17.416 13.960 -30.775 1.00 79.44 163 ALA A N 1
ATOM 1266 C CA . ALA A 1 163 ? 18.125 12.680 -30.793 1.00 79.44 163 ALA A CA 1
ATOM 1267 C C . ALA A 1 163 ? 17.928 11.882 -29.496 1.00 79.44 163 ALA A C 1
ATOM 1269 O O . ALA A 1 163 ? 17.636 10.685 -29.527 1.00 79.44 163 ALA A O 1
ATOM 1270 N N . VAL A 1 164 ? 18.083 12.555 -28.353 1.00 82.31 164 VAL A N 1
ATOM 1271 C CA . VAL A 1 164 ? 17.919 11.961 -27.025 1.00 82.31 164 VAL A CA 1
ATOM 1272 C C . VAL A 1 164 ? 16.485 11.494 -26.804 1.00 82.31 164 VAL A C 1
ATOM 1274 O O . VAL A 1 164 ? 16.285 10.345 -26.412 1.00 82.31 164 VAL A O 1
ATOM 1277 N N . ALA A 1 165 ? 15.499 12.348 -27.083 1.00 82.00 165 ALA A N 1
ATOM 1278 C CA . ALA A 1 165 ? 14.087 12.015 -26.927 1.00 82.00 165 ALA A CA 1
ATOM 1279 C C . ALA A 1 165 ? 13.706 10.802 -27.788 1.00 82.00 165 ALA A C 1
ATOM 1281 O O . ALA A 1 165 ? 13.068 9.869 -27.303 1.00 82.00 165 ALA A O 1
ATOM 1282 N N . PHE A 1 166 ? 14.177 10.772 -29.035 1.00 78.88 166 PHE A N 1
ATOM 1283 C CA . PHE A 1 166 ? 13.923 9.672 -29.954 1.00 78.88 166 PHE A CA 1
ATOM 1284 C C . PHE A 1 166 ? 14.567 8.354 -29.499 1.00 78.88 166 PHE A C 1
ATOM 1286 O O . PHE A 1 166 ? 13.902 7.318 -29.456 1.00 78.88 166 PHE A O 1
ATOM 1293 N N . CYS A 1 167 ? 15.850 8.370 -29.121 1.00 81.19 167 CYS A N 1
ATOM 1294 C CA . CYS A 1 167 ? 16.532 7.157 -28.663 1.00 81.19 167 CYS A CA 1
ATOM 1295 C C . CYS A 1 167 ? 15.915 6.627 -27.361 1.00 81.19 167 CYS A C 1
ATOM 1297 O O . CYS A 1 167 ? 15.710 5.422 -27.240 1.00 81.19 167 CYS A O 1
ATOM 1299 N N . TYR A 1 168 ? 15.560 7.520 -26.431 1.00 81.19 168 TYR A N 1
ATOM 1300 C CA . TYR A 1 168 ? 14.883 7.159 -25.186 1.00 81.19 168 TYR A CA 1
ATOM 1301 C C . TYR A 1 168 ? 13.505 6.537 -25.438 1.00 81.19 168 TYR A C 1
ATOM 1303 O O . TYR A 1 168 ? 13.153 5.527 -24.820 1.00 81.19 168 TYR A O 1
ATOM 1311 N N . PHE A 1 169 ? 12.744 7.100 -26.379 1.00 79.44 169 PHE A N 1
ATOM 1312 C CA . PHE A 1 169 ? 11.455 6.563 -26.802 1.00 79.44 169 PHE A CA 1
ATOM 1313 C C . PHE A 1 169 ? 11.592 5.135 -27.346 1.00 79.44 169 PHE A C 1
ATOM 1315 O O . PHE A 1 169 ? 10.885 4.238 -26.888 1.00 79.44 169 PHE A O 1
ATOM 1322 N N . LEU A 1 170 ? 12.551 4.890 -28.249 1.00 77.06 170 LEU A N 1
ATOM 1323 C CA . LEU A 1 170 ? 12.794 3.551 -28.796 1.00 77.06 170 LEU A CA 1
ATOM 1324 C C . LEU A 1 170 ? 13.200 2.538 -27.719 1.00 77.06 170 LEU A C 1
ATOM 1326 O O . LEU A 1 170 ? 12.684 1.421 -27.707 1.00 77.06 170 LEU A O 1
ATOM 1330 N N . THR A 1 171 ? 14.102 2.912 -26.804 1.00 75.75 171 THR A N 1
ATOM 1331 C CA . THR A 1 171 ? 14.512 2.014 -25.714 1.00 75.75 171 THR A CA 1
ATOM 1332 C C . THR A 1 171 ? 13.375 1.724 -24.740 1.00 75.75 171 THR A C 1
ATOM 1334 O O . THR A 1 171 ? 13.256 0.595 -24.275 1.00 75.75 171 THR A O 1
ATOM 1337 N N . SER A 1 172 ? 12.514 2.707 -24.460 1.00 75.12 172 SER A N 1
ATOM 1338 C CA . SER A 1 172 ? 11.355 2.527 -23.574 1.00 75.12 172 SER A CA 1
ATOM 1339 C C . SER A 1 172 ? 10.306 1.619 -24.213 1.00 75.12 172 SER A C 1
ATOM 1341 O O . SER A 1 172 ? 9.797 0.706 -23.571 1.00 75.12 172 SER A O 1
ATOM 1343 N N . LEU A 1 173 ? 10.047 1.800 -25.511 1.00 72.88 173 LEU A N 1
ATOM 1344 C CA . LEU A 1 173 ? 9.130 0.957 -26.273 1.00 72.88 173 LEU A CA 1
ATOM 1345 C C . LEU A 1 173 ? 9.584 -0.512 -26.302 1.00 72.88 173 LEU A C 1
ATOM 1347 O O . LEU A 1 173 ? 8.753 -1.406 -26.161 1.00 72.88 173 LEU A O 1
ATOM 1351 N N . ALA A 1 174 ? 10.891 -0.759 -26.429 1.00 68.38 174 ALA A N 1
ATOM 1352 C CA . ALA A 1 174 ? 11.461 -2.105 -26.361 1.00 68.38 174 ALA A CA 1
ATOM 1353 C C . ALA A 1 174 ? 11.436 -2.701 -24.937 1.00 68.38 174 ALA A C 1
ATOM 1355 O O . ALA A 1 174 ? 11.228 -3.903 -24.782 1.00 68.38 174 ALA A O 1
ATOM 1356 N N . ALA A 1 175 ? 11.642 -1.881 -23.899 1.00 66.81 175 ALA A N 1
ATOM 1357 C CA . ALA A 1 175 ? 11.683 -2.325 -22.503 1.00 66.81 175 ALA A CA 1
ATOM 1358 C C . ALA A 1 175 ? 10.298 -2.645 -21.915 1.00 66.81 175 ALA A C 1
ATOM 1360 O O . ALA A 1 175 ? 10.187 -3.492 -21.035 1.00 66.81 175 ALA A O 1
ATOM 1361 N N . GLU A 1 176 ? 9.236 -2.001 -22.402 1.00 65.31 176 GLU A N 1
ATOM 1362 C CA . GLU A 1 176 ? 7.869 -2.193 -21.897 1.00 65.31 176 GLU A CA 1
ATOM 1363 C C . GLU A 1 176 ? 7.236 -3.541 -22.293 1.00 65.31 176 GLU A C 1
ATOM 1365 O O . GLU A 1 176 ? 6.088 -3.802 -21.939 1.00 65.31 176 GLU A O 1
ATOM 1370 N N . GLY A 1 177 ? 7.963 -4.412 -23.007 1.00 59.53 177 GLY A N 1
ATOM 1371 C CA . GLY A 1 177 ? 7.529 -5.784 -23.300 1.00 59.53 177 GLY A CA 1
ATOM 1372 C C . GLY A 1 177 ? 6.241 -5.872 -24.123 1.00 59.53 177 GLY A C 1
ATOM 1373 O O . GLY A 1 177 ? 5.596 -6.919 -24.147 1.00 59.53 177 GLY A O 1
ATOM 1374 N N . ARG A 1 178 ? 5.841 -4.773 -24.777 1.00 64.31 178 ARG A N 1
ATOM 1375 C CA . ARG A 1 178 ? 4.661 -4.730 -25.642 1.00 64.31 178 ARG A CA 1
ATOM 1376 C C . ARG A 1 178 ? 4.860 -5.640 -26.847 1.00 64.31 178 ARG A C 1
ATOM 1378 O O . ARG A 1 178 ? 5.953 -5.690 -27.412 1.00 64.31 178 ARG A O 1
ATOM 1385 N N . ASN A 1 179 ? 3.785 -6.306 -27.271 1.00 63.34 179 ASN A N 1
ATOM 1386 C CA . ASN A 1 179 ? 3.793 -7.013 -28.542 1.00 63.34 179 ASN A CA 1
ATOM 1387 C C . ASN A 1 179 ? 3.921 -5.981 -29.669 1.00 63.34 179 ASN A C 1
ATOM 1389 O O . ASN A 1 179 ? 2.989 -5.230 -29.965 1.00 63.34 179 ASN A O 1
ATOM 1393 N N . ILE A 1 180 ? 5.119 -5.910 -30.238 1.00 64.25 180 ILE A N 1
ATOM 1394 C CA . ILE A 1 180 ? 5.486 -4.970 -31.294 1.00 64.25 180 ILE A CA 1
ATOM 1395 C C . ILE A 1 180 ? 4.565 -5.133 -32.512 1.00 64.25 180 ILE A C 1
ATOM 1397 O O . ILE A 1 180 ? 4.200 -4.133 -33.130 1.00 64.25 180 ILE A O 1
ATOM 1401 N N . ASP A 1 181 ? 4.130 -6.361 -32.791 1.00 64.19 181 ASP A N 1
ATOM 1402 C CA . ASP A 1 181 ? 3.279 -6.688 -33.935 1.00 64.19 181 ASP A CA 1
ATOM 1403 C C . ASP A 1 181 ? 1.860 -6.091 -33.814 1.00 64.19 181 ASP A C 1
ATOM 1405 O O . ASP A 1 181 ? 1.212 -5.838 -34.828 1.00 64.19 181 ASP A O 1
ATOM 1409 N N . ASP A 1 182 ? 1.412 -5.774 -32.591 1.00 67.44 182 ASP A N 1
ATOM 1410 C CA . ASP A 1 182 ? 0.091 -5.192 -32.301 1.00 67.44 182 ASP A CA 1
ATOM 1411 C C . ASP A 1 182 ? 0.152 -3.692 -31.941 1.00 67.44 182 ASP A C 1
ATOM 1413 O O . ASP A 1 182 ? -0.851 -3.097 -31.538 1.00 67.44 182 ASP A O 1
ATOM 1417 N N . THR A 1 183 ? 1.322 -3.050 -32.050 1.00 67.81 183 THR A N 1
ATOM 1418 C CA . THR A 1 183 ? 1.520 -1.667 -31.584 1.00 67.81 183 THR A CA 1
ATOM 1419 C C . THR A 1 183 ? 1.634 -0.680 -32.745 1.00 67.81 183 THR A C 1
ATOM 1421 O O . THR A 1 183 ? 2.595 -0.698 -33.512 1.00 67.81 183 THR A O 1
ATOM 1424 N N . ILE A 1 184 ? 0.690 0.264 -32.832 1.00 71.00 184 ILE A N 1
ATOM 1425 C CA . ILE A 1 184 ? 0.778 1.396 -33.764 1.00 71.00 184 ILE A CA 1
ATOM 1426 C C . ILE A 1 184 ? 1.546 2.535 -33.093 1.00 71.00 184 ILE A C 1
ATOM 1428 O O . ILE A 1 184 ? 1.109 3.088 -32.086 1.00 71.00 184 ILE A O 1
ATOM 1432 N N . VAL A 1 185 ? 2.681 2.911 -33.682 1.00 71.06 185 VAL A N 1
ATOM 1433 C CA . VAL A 1 185 ? 3.485 4.056 -33.248 1.00 71.06 185 VAL A CA 1
ATOM 1434 C C . VAL A 1 185 ? 3.312 5.194 -34.244 1.00 71.06 185 VAL A C 1
ATOM 1436 O O . VAL A 1 185 ? 3.665 5.054 -35.414 1.00 71.06 185 VAL A O 1
ATOM 1439 N N . VAL A 1 186 ? 2.797 6.326 -33.770 1.00 71.56 186 VAL A N 1
ATOM 1440 C CA . VAL A 1 186 ? 2.707 7.565 -34.548 1.00 71.56 186 VAL A CA 1
ATOM 1441 C C . VAL A 1 186 ? 3.820 8.496 -34.083 1.00 71.56 186 VAL A C 1
ATOM 1443 O O . VAL A 1 186 ? 3.917 8.801 -32.897 1.00 71.56 186 VAL A O 1
ATOM 1446 N N . LEU A 1 187 ? 4.678 8.912 -35.013 1.00 70.88 187 LEU A N 1
ATOM 1447 C CA . LEU A 1 187 ? 5.732 9.894 -34.778 1.00 70.88 187 LEU A CA 1
ATOM 1448 C C . LEU A 1 187 ? 5.359 11.161 -35.545 1.00 70.88 187 LEU A C 1
ATOM 1450 O O . LEU A 1 187 ? 5.450 11.171 -36.771 1.00 70.88 187 LEU A O 1
ATOM 1454 N N . ASP A 1 188 ? 4.925 12.190 -34.827 1.00 69.12 188 ASP A N 1
ATOM 1455 C CA . ASP A 1 188 ? 4.645 13.510 -35.391 1.00 69.12 188 ASP A CA 1
ATOM 1456 C C . ASP A 1 188 ? 5.948 14.318 -35.431 1.00 69.12 188 ASP A C 1
ATOM 1458 O O . ASP A 1 188 ? 6.623 14.426 -34.407 1.00 69.12 188 ASP A O 1
ATOM 1462 N N . ASP A 1 189 ? 6.353 14.766 -36.620 1.00 65.19 189 ASP A N 1
ATOM 1463 C CA . ASP A 1 189 ? 7.613 15.475 -36.892 1.00 65.19 189 ASP A CA 1
ATOM 1464 C C . ASP A 1 189 ? 8.824 15.023 -36.048 1.00 65.19 189 ASP A C 1
ATOM 1466 O O . ASP A 1 189 ? 9.437 15.815 -35.325 1.00 65.19 189 ASP A O 1
ATOM 1470 N N . PRO A 1 190 ? 9.264 13.749 -36.162 1.00 60.09 190 PRO A N 1
ATOM 1471 C CA . PRO A 1 190 ? 10.401 13.261 -35.380 1.00 60.09 190 PRO A CA 1
ATOM 1472 C C . PRO A 1 190 ? 11.723 13.976 -35.719 1.00 60.09 190 PRO A C 1
ATOM 1474 O O . PRO A 1 190 ? 12.751 13.706 -35.093 1.00 60.09 190 PRO A O 1
ATOM 1477 N N . ILE A 1 191 ? 11.731 14.802 -36.772 1.00 63.72 191 ILE A N 1
ATOM 1478 C CA . ILE A 1 191 ? 12.918 15.297 -37.455 1.00 63.72 191 ILE A CA 1
ATOM 1479 C C . ILE A 1 191 ? 12.628 16.677 -38.083 1.00 63.72 191 ILE A C 1
ATOM 1481 O O . ILE A 1 191 ? 12.288 16.755 -39.258 1.00 63.72 191 ILE A O 1
ATOM 1485 N N . SER A 1 192 ? 12.793 17.769 -37.330 1.00 55.38 192 SER A N 1
ATOM 1486 C CA . SER A 1 192 ? 12.536 19.130 -37.841 1.00 55.38 192 SER A CA 1
ATOM 1487 C C . SER A 1 192 ? 13.742 19.817 -38.512 1.00 55.38 192 SER A C 1
ATOM 1489 O O . SER A 1 192 ? 13.550 20.775 -39.253 1.00 55.38 192 SER A O 1
ATOM 1491 N N . SER A 1 193 ? 14.991 19.361 -38.306 1.00 55.75 193 SER A N 1
ATOM 1492 C CA . SER A 1 193 ? 16.184 20.034 -38.884 1.00 55.75 193 SER A CA 1
ATOM 1493 C C . SER A 1 193 ? 17.400 19.137 -39.173 1.00 55.75 193 SER A C 1
ATOM 1495 O O . SER A 1 193 ? 18.555 19.559 -39.100 1.00 55.75 193 SER A O 1
ATOM 1497 N N . LEU A 1 194 ? 17.176 17.862 -39.478 1.00 55.78 194 LEU A N 1
ATOM 1498 C CA . LEU A 1 194 ? 18.246 16.867 -39.416 1.00 55.78 194 LEU A CA 1
ATOM 1499 C C . LEU A 1 194 ? 19.011 16.673 -40.733 1.00 55.78 194 LEU A C 1
ATOM 1501 O O . LEU A 1 194 ? 18.436 16.630 -41.817 1.00 55.78 194 LEU A O 1
ATOM 1505 N N . ASP A 1 195 ? 20.320 16.452 -40.598 1.00 62.91 195 ASP A N 1
ATOM 1506 C CA . ASP A 1 195 ? 21.214 15.995 -41.662 1.00 62.91 195 ASP A CA 1
ATOM 1507 C C . ASP A 1 195 ? 20.804 14.594 -42.175 1.00 62.91 195 ASP A C 1
ATOM 1509 O O . ASP A 1 195 ? 20.425 13.705 -41.400 1.00 62.91 195 ASP A O 1
ATOM 1513 N N . ALA A 1 196 ? 20.901 14.369 -43.489 1.00 64.12 196 ALA A N 1
ATOM 1514 C CA . ALA A 1 196 ? 20.394 13.180 -44.192 1.00 64.12 196 ALA A CA 1
ATOM 1515 C C . ALA A 1 196 ? 20.912 11.844 -43.615 1.00 64.12 196 ALA A C 1
ATOM 1517 O O . ALA A 1 196 ? 20.247 10.800 -43.693 1.00 64.12 196 ALA A O 1
ATOM 1518 N N . ARG A 1 197 ? 22.090 11.869 -42.980 1.00 67.56 197 ARG A N 1
ATOM 1519 C CA . ARG A 1 197 ? 22.697 10.714 -42.311 1.00 67.56 197 ARG A CA 1
ATOM 1520 C C . ARG A 1 197 ? 21.868 10.217 -41.131 1.00 67.56 197 ARG A C 1
ATOM 1522 O O . ARG A 1 197 ? 21.632 9.014 -41.006 1.00 67.56 197 ARG A O 1
ATOM 1529 N N . ALA A 1 198 ? 21.431 11.121 -40.265 1.00 66.12 198 ALA A N 1
ATOM 1530 C CA . ALA A 1 198 ? 20.721 10.736 -39.056 1.00 66.12 198 ALA A CA 1
ATOM 1531 C C . ALA A 1 198 ? 19.278 10.305 -39.384 1.00 66.12 198 ALA A C 1
ATOM 1533 O O . ALA A 1 198 ? 18.789 9.344 -38.793 1.00 66.12 198 ALA A O 1
ATOM 1534 N N . MET A 1 199 ? 18.662 10.859 -40.437 1.00 70.00 199 MET A N 1
ATOM 1535 C CA . MET A 1 199 ? 17.381 10.363 -40.966 1.00 70.00 199 MET A CA 1
ATOM 1536 C C . MET A 1 199 ? 17.493 8.920 -41.481 1.00 70.00 199 MET A C 1
ATOM 1538 O O . MET A 1 199 ? 16.674 8.061 -41.149 1.00 70.00 199 MET A O 1
ATOM 1542 N N . THR A 1 200 ? 18.559 8.618 -42.226 1.00 71.00 200 THR A N 1
ATOM 1543 C CA . THR A 1 200 ? 18.836 7.253 -42.700 1.00 71.00 200 THR A CA 1
ATOM 1544 C C . THR A 1 200 ? 19.047 6.287 -41.532 1.00 71.00 200 THR A C 1
ATOM 1546 O O . THR A 1 200 ? 18.551 5.156 -41.557 1.00 71.00 200 THR A O 1
ATOM 1549 N N . HIS A 1 201 ? 19.739 6.730 -40.477 1.00 74.06 201 HIS A N 1
ATOM 1550 C CA . HIS A 1 201 ? 19.950 5.926 -39.277 1.00 74.06 201 HIS A CA 1
ATOM 1551 C C . HIS A 1 201 ? 18.642 5.636 -38.528 1.00 74.06 201 HIS A C 1
ATOM 1553 O O . HIS A 1 201 ? 18.401 4.492 -38.147 1.00 74.06 201 HIS A O 1
ATOM 1559 N N . VAL A 1 202 ? 17.782 6.642 -38.359 1.00 70.88 202 VAL A N 1
ATOM 1560 C CA . VAL A 1 202 ? 16.459 6.512 -37.729 1.00 70.88 202 VAL A CA 1
ATOM 1561 C C . VAL A 1 202 ? 15.606 5.489 -38.468 1.00 70.88 202 VAL A C 1
ATOM 1563 O O . VAL A 1 202 ? 15.184 4.494 -37.879 1.00 70.88 202 VAL A O 1
ATOM 1566 N N . VAL A 1 203 ? 15.421 5.674 -39.777 1.00 71.56 203 VAL A N 1
ATOM 1567 C CA . VAL A 1 203 ? 14.608 4.772 -40.605 1.00 71.56 203 VAL A CA 1
ATOM 1568 C C . VAL A 1 203 ? 15.186 3.354 -40.602 1.00 71.56 203 VAL A C 1
ATOM 1570 O O . VAL A 1 203 ? 14.440 2.380 -40.501 1.00 71.56 203 VAL A O 1
ATOM 1573 N N . GLY A 1 204 ? 16.513 3.212 -40.670 1.00 75.94 204 GLY A N 1
ATOM 1574 C CA . GLY A 1 204 ? 17.186 1.914 -40.625 1.00 75.94 204 GLY A CA 1
ATOM 1575 C C . GLY A 1 204 ? 17.059 1.201 -39.276 1.00 75.94 204 GLY A C 1
ATOM 1576 O O . GLY A 1 204 ? 16.886 -0.017 -39.237 1.00 75.94 204 GLY A O 1
ATOM 1577 N N . THR A 1 205 ? 17.125 1.938 -38.169 1.00 74.44 205 THR A N 1
ATOM 1578 C CA . THR A 1 205 ? 16.947 1.397 -36.816 1.00 74.44 205 THR A CA 1
ATOM 1579 C C . THR A 1 205 ? 15.506 0.951 -36.594 1.00 74.44 205 THR A C 1
ATOM 1581 O O . THR A 1 205 ? 15.290 -0.174 -36.148 1.00 74.44 205 THR A O 1
ATOM 1584 N N . ILE A 1 206 ? 14.528 1.765 -37.002 1.00 72.75 206 ILE A N 1
ATOM 1585 C CA . ILE A 1 206 ? 13.106 1.407 -36.940 1.00 72.75 206 ILE A CA 1
ATOM 1586 C C . ILE A 1 206 ? 12.829 0.160 -37.800 1.00 72.75 206 ILE A C 1
ATOM 1588 O O . ILE A 1 206 ? 12.250 -0.808 -37.327 1.00 72.75 206 ILE A O 1
ATOM 1592 N N . ARG A 1 207 ? 13.321 0.093 -39.040 1.00 72.56 207 ARG A N 1
ATOM 1593 C CA . ARG A 1 207 ? 13.135 -1.104 -39.888 1.00 72.56 207 ARG A CA 1
ATOM 1594 C C . ARG A 1 207 ? 13.742 -2.384 -39.306 1.00 72.56 207 ARG A C 1
ATOM 1596 O O . ARG A 1 207 ? 13.280 -3.473 -39.623 1.00 72.56 207 ARG A O 1
ATOM 1603 N N . ARG A 1 208 ? 14.806 -2.268 -38.509 1.00 73.94 208 ARG A N 1
ATOM 1604 C CA . ARG A 1 208 ? 15.496 -3.416 -37.905 1.00 73.94 208 ARG A CA 1
ATOM 1605 C C . ARG A 1 208 ? 14.792 -3.921 -36.652 1.00 73.94 208 ARG A C 1
ATOM 1607 O O . ARG A 1 208 ? 14.761 -5.126 -36.430 1.00 73.94 208 ARG A O 1
ATOM 1614 N N . LEU A 1 209 ? 14.287 -3.001 -35.834 1.00 68.81 209 LEU A N 1
ATOM 1615 C CA . LEU A 1 209 ? 13.642 -3.325 -34.563 1.00 68.81 209 LEU A CA 1
ATOM 1616 C C . LEU A 1 209 ? 12.241 -3.919 -34.755 1.00 68.81 209 LEU A C 1
ATOM 1618 O O . LEU A 1 209 ? 11.824 -4.743 -33.951 1.00 68.81 209 LEU A O 1
ATOM 1622 N N . PHE A 1 210 ? 11.550 -3.565 -35.837 1.00 67.56 210 PHE A N 1
ATOM 1623 C CA . PHE A 1 210 ? 10.174 -3.984 -36.085 1.00 67.56 210 PHE A CA 1
ATOM 1624 C C . PHE A 1 210 ? 10.108 -4.639 -37.474 1.00 67.56 210 PHE A C 1
ATOM 1626 O O . PHE A 1 210 ? 10.221 -3.977 -38.512 1.00 67.56 210 PHE A O 1
ATOM 1633 N N . LYS A 1 211 ? 10.007 -5.969 -37.512 1.00 60.81 211 LYS A N 1
ATOM 1634 C CA . LYS A 1 211 ? 9.996 -6.743 -38.759 1.00 60.81 211 LYS A CA 1
ATOM 1635 C C . LYS A 1 211 ? 8.645 -6.572 -39.501 1.00 60.81 211 LYS A C 1
ATOM 1637 O O . LYS A 1 211 ? 7.795 -7.439 -39.390 1.00 60.81 211 LYS A O 1
ATOM 1642 N N . ILE A 1 212 ? 8.545 -5.543 -40.369 1.00 49.25 212 ILE A N 1
ATOM 1643 C CA . ILE A 1 212 ? 7.510 -5.312 -41.432 1.00 49.25 212 ILE A CA 1
ATOM 1644 C C . ILE A 1 212 ? 6.129 -4.814 -40.898 1.00 49.25 212 ILE A C 1
ATOM 1646 O O . ILE A 1 212 ? 5.843 -5.024 -39.731 1.00 49.25 212 ILE A O 1
ATOM 1650 N N . PRO A 1 213 ? 5.204 -4.227 -41.704 1.00 51.88 213 PRO A N 1
ATOM 1651 C CA . PRO A 1 213 ? 5.272 -3.028 -42.542 1.00 51.88 213 PRO A CA 1
ATOM 1652 C C . PRO A 1 213 ? 4.813 -1.781 -41.747 1.00 51.88 213 PRO A C 1
ATOM 1654 O O . PRO A 1 213 ? 3.627 -1.573 -41.497 1.00 51.88 213 PRO A O 1
ATOM 1657 N N . PHE A 1 214 ? 5.734 -0.895 -41.379 1.00 53.81 214 PHE A N 1
ATOM 1658 C CA . PHE A 1 214 ? 5.367 0.379 -40.755 1.00 53.81 214 PHE A CA 1
ATOM 1659 C C . PHE A 1 214 ? 4.624 1.306 -41.727 1.00 53.81 214 PHE A C 1
ATOM 1661 O O . PHE A 1 214 ? 5.161 1.657 -42.780 1.00 53.81 214 PHE A O 1
ATOM 1668 N N . ARG A 1 215 ? 3.431 1.782 -41.347 1.00 47.59 215 ARG A N 1
ATOM 1669 C CA . ARG A 1 215 ? 2.795 2.954 -41.973 1.00 47.59 215 ARG A CA 1
ATOM 1670 C C . ARG A 1 215 ? 3.287 4.203 -41.258 1.00 47.59 215 ARG A C 1
ATOM 1672 O O . ARG A 1 215 ? 2.757 4.581 -40.222 1.00 47.59 215 ARG A O 1
ATOM 1679 N N . PHE A 1 216 ? 4.314 4.829 -41.816 1.00 52.94 216 PHE A N 1
ATOM 1680 C CA . PHE A 1 216 ? 4.693 6.170 -41.400 1.00 52.94 216 PHE A CA 1
ATOM 1681 C C . PHE A 1 216 ? 3.689 7.173 -41.965 1.00 52.94 216 PHE A C 1
ATOM 1683 O O . PHE A 1 216 ? 3.513 7.249 -43.181 1.00 52.94 216 PHE A O 1
ATOM 1690 N N . LEU A 1 217 ? 3.063 7.955 -41.091 1.00 43.50 217 LEU A N 1
ATOM 1691 C CA . LEU A 1 217 ? 2.459 9.222 -41.474 1.00 43.50 217 LEU A CA 1
ATOM 1692 C C . LEU A 1 217 ? 3.447 10.310 -41.054 1.00 43.50 217 LEU A C 1
ATOM 1694 O O . LEU A 1 217 ? 3.411 10.781 -39.925 1.00 43.50 217 LEU A O 1
ATOM 1698 N N . PHE A 1 218 ? 4.394 10.635 -41.933 1.00 50.59 218 PHE A N 1
ATOM 1699 C CA . PHE A 1 218 ? 5.219 11.825 -41.745 1.00 50.59 218 PHE A CA 1
ATOM 1700 C C . PHE A 1 218 ? 4.382 13.021 -42.195 1.00 50.59 218 PHE A C 1
ATOM 1702 O O . PHE A 1 218 ? 4.172 13.199 -43.396 1.00 50.59 218 PHE A O 1
ATOM 1709 N N . SER A 1 219 ? 3.873 13.813 -41.254 1.00 44.66 219 SER A N 1
ATOM 1710 C CA . SER A 1 219 ? 3.293 15.115 -41.578 1.00 44.66 219 SER A CA 1
ATOM 1711 C C . SER A 1 219 ? 4.426 16.118 -41.754 1.00 44.66 219 SER A C 1
ATOM 1713 O O . SER A 1 219 ? 4.662 16.920 -40.870 1.00 44.66 219 SER A O 1
ATOM 1715 N N . LEU A 1 220 ? 5.148 16.057 -42.877 1.00 38.50 220 LEU A N 1
ATOM 1716 C CA . LEU A 1 220 ? 6.154 17.070 -43.203 1.00 38.50 220 LEU A CA 1
ATOM 1717 C C . LEU A 1 220 ? 5.442 18.407 -43.425 1.00 38.50 220 LEU A C 1
ATOM 1719 O O . LEU A 1 220 ? 4.994 18.700 -44.535 1.00 38.50 220 LEU A O 1
ATOM 1723 N N . THR A 1 221 ? 5.314 19.199 -42.369 1.00 39.75 221 THR A N 1
ATOM 1724 C CA . THR A 1 221 ? 4.870 20.583 -42.492 1.00 39.75 221 THR A CA 1
ATOM 1725 C C . THR A 1 221 ? 6.123 21.426 -42.698 1.00 39.75 221 THR A C 1
ATOM 1727 O O . THR A 1 221 ? 6.927 21.584 -41.785 1.00 39.75 221 THR A O 1
ATOM 1730 N N . THR A 1 222 ? 6.334 21.874 -43.938 1.00 39.44 222 THR A N 1
ATOM 1731 C CA . THR A 1 222 ? 7.299 22.935 -44.291 1.00 39.44 222 THR A CA 1
ATOM 1732 C C . THR A 1 222 ? 7.039 24.225 -43.534 1.00 39.44 222 THR A C 1
ATOM 1734 O O . THR A 1 222 ? 5.843 24.563 -43.377 1.00 39.44 222 THR A O 1
#

Sequence (222 aa):
MRKRVFVALPEFLDLLQCAVTFSCGDPADRNLEAHVDALNSQIDLNNAAIDNFASEQASARDKLKRHYLTDQQSGHLSAVALEATNKDALVSSQNSLQRIREQITDVRAQLRTHGPAATELNRLLKGYLGHSHISFEPVENGYKVCRNKQESIKPLGEGEKTAVAFCYFLTSLAAEGRNIDDTIVVLDDPISSLDARAMTHVVGTIRRLFKIPFRFLFSLTT

Secondary structure (DSSP, 8-state):
----S----HHHHHHHSS-------STTHHHHHHHHHHHHHHHHHHHHHHHHHHHHHHHHHHHHHHHHHHHHHHHHHHHHHHHHHHHHHHHHHHHHHHHHHHHHHHHHHHHHT-HHHHHHHHHHHHHHHSS-SEEEEEETTEEEEEETTEE--SPPPHHHHHHHHHHHHHHHHHHTT--GGG-----SSS-SS--HHHHHHHHHHHHHHS-S----------

Foldseek 3Di:
DDPDPDPDDPVCVVVLPDLPDDDDPDPVCVVVVVVSVVVNVVSVVVVVCVVCVVVVVVVVVVVVVVVVCVVCVVVVVVVVVVVVVVVVVVVVVVVVVVVVVVVVVVVVVVLLVCPVLQVQLQVQLCQLVVHNQWGWDRDPPGTFIHGPNHGDPDDDDPSSVLSSVLSNVVSVVVSVPDPLVPDQDADECSDDDDDPSNVVSSVVVVCVVRPDDHDYPHPPDD

Radius of gyration: 51.42 Å; chains: 1; bounding box: 104×31×127 Å

pLDDT: mean 73.17, std 17.67, range [27.86, 96.38]